Protein AF-A0A920F8X7-F1 (afdb_monomer_lite)

Foldseek 3Di:
DDDPDPDPDPPDDPVPDDPVPPDPPPPPPPPPPQDFFADDQAADDDPALCCCVDLRNQLLVCRGCVRVCLVLLHFSLLQLQALVNLVVCVVRDCSLVVSLLNNLVRVPPPDPDDSVVSSVRVVVSSVVSSVVNVVLVVVPQDACVVDPLVVSLVVLVVPDDPPCSLSNLSNNLSVNCSVVSHLLSSLVVLVVSLVPDPDPSNVVSSVSSNVRSVSDPVNVCVVVDDDDDPVRD

Sequence (233 aa):
MRVVHDSILIEKSINDLEEEDFVFEKIKDAVQEKIFVGEIDTAPKCEVADDLLKPDALTTLNRLFRKYLDKNNITAMEVIHNGKEIKRLNDADTLVPSAVGKVAKIQSENSDASSNERRDILFEFMQEITNKANQAEERGLPAIKKTSFTEAISELKKTASEGELQYLLNVIIAKELIDTRSYWGKLLQTIRWASNLDDPGVEAALDRFVADILANNSVIQDLLGDQLDLGSA

Secondary structure (DSSP, 8-state):
-------------GGG--GGG-----------PPP-PPP-S-----SSGGGGGSHHHHHHHHHHTHHHHHHHT--HHHHHT-HHHHHHHHTSTTHHHHHHHHHHHHHHTTSSS-HHHHHHHHHHHHHHHHHHHHHHHHTT---GGGS-HHHHHHHHHHHPPTTTHHHHHHHHHHHHHHT---HHHHHHHHHHHHTT---HHHHHHHHHHHHHHHT-HHHHHHHH-SPPPTT--

Radius of gyration: 23.33 Å; chains: 1; bounding box: 69×56×59 Å

Structure (mmCIF, N/CA/C/O backbone):
data_AF-A0A920F8X7-F1
#
_entry.id   AF-A0A920F8X7-F1
#
loop_
_atom_site.group_PDB
_atom_site.id
_atom_site.type_symbol
_atom_site.label_atom_id
_atom_site.label_alt_id
_atom_site.label_comp_id
_atom_site.label_asym_id
_atom_site.label_entity_id
_atom_site.label_seq_id
_atom_site.pdbx_PDB_ins_code
_atom_site.Cartn_x
_atom_site.Cartn_y
_atom_site.Cartn_z
_atom_site.occupancy
_atom_site.B_iso_or_equiv
_atom_site.auth_seq_id
_atom_site.auth_comp_id
_atom_site.auth_asym_id
_atom_site.auth_atom_id
_atom_site.pdbx_PDB_model_num
ATOM 1 N N . MET A 1 1 ? 8.043 -31.940 13.344 1.00 35.41 1 MET A N 1
ATOM 2 C CA . MET A 1 1 ? 9.159 -31.015 13.053 1.00 35.41 1 MET A CA 1
ATOM 3 C C . MET A 1 1 ? 10.452 -31.827 13.059 1.00 35.41 1 MET A C 1
ATOM 5 O O . MET A 1 1 ? 10.931 -32.186 14.125 1.00 35.41 1 MET A O 1
ATOM 9 N N . ARG A 1 2 ? 10.936 -32.259 11.887 1.00 27.44 2 ARG A N 1
ATOM 10 C CA . ARG A 1 2 ? 12.202 -33.003 11.773 1.00 27.44 2 ARG A CA 1
ATOM 11 C C . ARG A 1 2 ? 13.339 -31.986 11.775 1.00 27.44 2 ARG A C 1
ATOM 13 O O . ARG A 1 2 ? 13.582 -31.337 10.767 1.00 27.44 2 ARG A O 1
ATOM 20 N N . VAL A 1 3 ? 13.980 -31.829 12.925 1.00 31.67 3 VAL A N 1
ATOM 21 C CA . VAL A 1 3 ? 15.259 -31.133 13.038 1.00 31.67 3 VAL A CA 1
ATOM 22 C C . VAL A 1 3 ? 16.327 -32.143 12.631 1.00 31.67 3 VAL A C 1
ATOM 24 O O . VAL A 1 3 ? 16.478 -33.172 13.287 1.00 31.67 3 VAL A O 1
ATOM 27 N N . VAL A 1 4 ? 17.019 -31.900 11.520 1.00 31.12 4 VAL A N 1
ATOM 28 C CA . VAL A 1 4 ? 18.239 -32.648 11.196 1.00 31.12 4 VAL A CA 1
ATOM 29 C C . VAL A 1 4 ? 19.348 -32.014 12.027 1.00 31.12 4 VAL A C 1
ATOM 31 O O . VAL A 1 4 ? 19.858 -30.949 11.691 1.00 31.12 4 VAL A O 1
ATOM 34 N N . HIS A 1 5 ? 19.643 -32.621 13.173 1.00 33.91 5 HIS A N 1
ATOM 35 C CA . HIS A 1 5 ? 20.854 -32.335 13.928 1.00 33.91 5 HIS A CA 1
ATOM 36 C C . HIS A 1 5 ? 21.970 -33.199 13.356 1.00 33.91 5 HIS A C 1
ATOM 38 O O . HIS A 1 5 ? 21.999 -34.400 13.604 1.00 33.91 5 HIS A O 1
ATOM 44 N N . ASP A 1 6 ? 22.884 -32.585 12.610 1.00 34.94 6 ASP A N 1
ATOM 45 C CA . ASP A 1 6 ? 24.196 -33.185 12.383 1.00 34.94 6 ASP A CA 1
ATOM 46 C C . ASP A 1 6 ? 25.053 -32.882 13.615 1.00 34.94 6 ASP A C 1
ATOM 48 O O . ASP A 1 6 ? 25.764 -31.882 13.705 1.00 34.94 6 ASP A O 1
ATOM 52 N N . SER A 1 7 ? 24.890 -33.710 14.642 1.00 39.06 7 SER A N 1
ATOM 53 C CA . SER A 1 7 ? 25.743 -33.696 15.822 1.00 39.06 7 SER A CA 1
ATOM 54 C C . SER A 1 7 ? 27.004 -34.498 15.512 1.00 39.06 7 SER A C 1
ATOM 56 O O . SER A 1 7 ? 26.984 -35.727 15.579 1.00 39.06 7 SER A O 1
ATOM 58 N N . ILE A 1 8 ? 28.105 -33.817 15.188 1.00 41.97 8 ILE A N 1
ATOM 59 C CA . ILE A 1 8 ? 29.434 -34.431 15.272 1.00 41.97 8 ILE A CA 1
ATOM 60 C C . ILE A 1 8 ? 29.747 -34.548 16.766 1.00 41.97 8 ILE A C 1
ATOM 62 O O . ILE A 1 8 ? 30.072 -33.563 17.427 1.00 41.97 8 ILE A O 1
ATOM 66 N N . LEU A 1 9 ? 29.566 -35.747 17.316 1.00 38.81 9 LEU A N 1
ATOM 67 C CA . LEU A 1 9 ? 29.956 -36.069 18.684 1.00 38.81 9 LEU A CA 1
ATOM 68 C C . LEU A 1 9 ? 31.486 -36.084 18.753 1.00 38.81 9 LEU A C 1
ATOM 70 O O . LEU A 1 9 ? 32.128 -36.975 18.201 1.00 38.81 9 LEU A O 1
ATOM 74 N N . ILE A 1 10 ? 32.071 -35.092 19.422 1.00 44.66 10 ILE A N 1
ATOM 75 C CA . ILE A 1 10 ? 33.474 -35.150 19.832 1.00 44.66 10 ILE A CA 1
ATOM 76 C C . ILE A 1 10 ? 33.540 -36.105 21.028 1.00 44.66 10 ILE A C 1
ATOM 78 O O . ILE A 1 10 ? 33.047 -35.807 22.112 1.00 44.66 10 ILE A O 1
ATOM 82 N N . GLU A 1 11 ? 34.117 -37.282 20.810 1.00 46.16 11 GLU A N 1
ATOM 83 C CA . GLU A 1 11 ? 34.213 -38.385 21.773 1.00 46.16 11 GLU A CA 1
ATOM 84 C C . GLU A 1 11 ? 35.406 -38.207 22.742 1.00 46.16 11 GLU A C 1
ATOM 86 O O . GLU A 1 11 ? 36.191 -39.128 22.961 1.00 46.16 11 GLU A O 1
ATOM 91 N N . LYS A 1 12 ? 35.592 -37.007 23.312 1.00 50.16 12 LYS A N 1
ATOM 92 C CA . LYS A 1 12 ? 36.670 -36.731 24.281 1.00 50.16 12 LYS A CA 1
ATOM 93 C C . LYS A 1 12 ? 36.143 -36.156 25.594 1.00 50.16 12 LYS A C 1
ATOM 95 O O . LYS A 1 12 ? 35.233 -35.332 25.619 1.00 50.16 12 LYS A O 1
ATOM 100 N N . SER A 1 13 ? 36.744 -36.606 26.694 1.00 52.91 13 SER A N 1
ATOM 101 C CA . SER A 1 13 ? 36.515 -36.070 28.037 1.00 52.91 13 SER A CA 1
ATOM 102 C C . SER A 1 13 ? 37.055 -34.641 28.135 1.00 52.91 13 SER A C 1
ATOM 104 O O . SER A 1 13 ? 38.097 -34.337 27.564 1.00 52.91 13 SER A O 1
ATOM 106 N N . ILE A 1 14 ? 36.386 -33.773 28.903 1.00 53.53 14 ILE A N 1
ATOM 107 C CA . ILE A 1 14 ? 36.741 -32.346 29.076 1.00 53.53 14 ILE A CA 1
ATOM 108 C C . ILE A 1 14 ? 38.195 -32.154 29.555 1.00 53.53 14 ILE A C 1
ATOM 110 O O . ILE A 1 14 ? 38.797 -31.116 29.300 1.00 53.53 14 ILE A O 1
ATOM 114 N N . ASN A 1 15 ? 38.772 -33.161 30.215 1.00 54.41 15 ASN A N 1
ATOM 115 C CA . ASN A 1 15 ? 40.140 -33.114 30.732 1.00 54.41 15 ASN A CA 1
ATOM 116 C C . ASN A 1 15 ? 41.221 -33.522 29.709 1.00 54.41 15 ASN A C 1
ATOM 118 O O . ASN A 1 15 ? 42.398 -33.409 30.037 1.00 54.41 15 ASN A O 1
ATOM 122 N N . ASP A 1 16 ? 40.840 -33.970 28.506 1.00 57.44 16 ASP A N 1
ATOM 123 C CA . ASP A 1 16 ? 41.748 -34.465 27.452 1.00 57.44 16 ASP A CA 1
ATOM 124 C C . ASP A 1 16 ? 41.779 -33.549 26.206 1.00 57.44 16 ASP A C 1
ATOM 126 O O . ASP A 1 16 ? 42.104 -33.996 25.101 1.00 57.44 16 ASP A O 1
ATOM 130 N N . LEU A 1 17 ? 41.395 -32.278 26.361 1.00 54.22 17 LEU A N 1
ATOM 131 C CA . LEU A 1 17 ? 41.406 -31.278 25.289 1.00 54.22 17 LEU A CA 1
ATOM 132 C C . LEU A 1 17 ? 42.764 -30.556 25.241 1.00 54.22 17 LEU A C 1
ATOM 134 O O . LEU A 1 17 ? 43.244 -30.065 26.264 1.00 54.22 17 LEU A O 1
ATOM 138 N N . GLU A 1 18 ? 43.368 -30.468 24.055 1.00 55.62 18 GLU A N 1
ATOM 139 C CA . GLU A 1 18 ? 44.559 -29.641 23.796 1.00 55.62 18 GLU A CA 1
ATOM 140 C C . GLU A 1 18 ? 44.137 -28.263 23.243 1.00 55.62 18 GLU A C 1
ATOM 142 O O . GLU A 1 18 ? 43.010 -28.096 22.778 1.00 55.62 18 GLU A O 1
ATOM 147 N N . GLU A 1 19 ? 45.023 -27.255 23.267 1.00 49.28 19 GLU A N 1
ATOM 148 C CA . GLU A 1 19 ? 44.740 -25.885 22.774 1.00 49.28 19 GLU A CA 1
ATOM 149 C C . GLU A 1 19 ? 44.274 -25.822 21.301 1.00 49.28 19 GLU A C 1
ATOM 151 O O . GLU A 1 19 ? 43.774 -24.790 20.858 1.00 49.28 19 GLU A O 1
ATOM 156 N N . GLU A 1 20 ? 44.391 -26.907 20.535 1.00 46.31 20 GLU A N 1
ATOM 157 C CA . GLU A 1 20 ? 43.904 -26.998 19.154 1.00 46.31 20 GLU A CA 1
ATOM 158 C C . GLU A 1 20 ? 42.411 -27.383 19.036 1.00 46.31 20 GLU A C 1
ATOM 160 O O . GLU A 1 20 ? 41.846 -27.285 17.948 1.00 46.31 20 GLU A O 1
ATOM 165 N N . ASP A 1 21 ? 41.730 -27.733 20.137 1.00 45.25 21 ASP A N 1
ATOM 166 C CA . ASP A 1 21 ? 40.305 -28.121 20.150 1.00 45.25 21 ASP A CA 1
ATOM 167 C C . ASP A 1 21 ? 39.326 -26.922 20.241 1.00 45.25 21 ASP A C 1
ATOM 169 O O . ASP A 1 21 ? 38.116 -27.093 20.429 1.00 45.25 21 ASP A O 1
ATOM 173 N N . PHE A 1 22 ? 39.800 -25.681 20.067 1.00 43.47 22 PHE A N 1
ATOM 174 C CA . PHE A 1 22 ? 38.913 -24.518 19.951 1.00 43.47 22 PHE A CA 1
ATOM 175 C C . PHE A 1 22 ? 38.172 -24.531 18.608 1.00 43.47 22 PHE A C 1
ATOM 177 O O . PHE A 1 22 ? 38.628 -23.997 17.594 1.00 43.47 22 PHE A O 1
ATOM 184 N N . VAL A 1 23 ? 36.964 -25.094 18.616 1.00 46.56 23 VAL A N 1
ATOM 185 C CA . VAL A 1 23 ? 35.978 -24.906 17.551 1.00 46.56 23 VAL A CA 1
ATOM 186 C C . VAL A 1 23 ? 35.610 -23.424 17.501 1.00 46.56 23 VAL A C 1
ATOM 188 O O . VAL A 1 23 ? 34.814 -22.921 18.293 1.00 46.56 23 VAL A O 1
ATOM 191 N N . PHE A 1 24 ? 36.209 -22.709 16.550 1.00 43.50 24 PHE A N 1
ATOM 192 C CA . PHE A 1 24 ? 35.752 -21.393 16.127 1.00 43.50 24 PHE A CA 1
ATOM 193 C C . PHE A 1 24 ? 34.335 -21.531 15.567 1.00 43.50 24 PHE A C 1
ATOM 195 O O . PHE A 1 24 ? 34.136 -21.844 14.390 1.00 43.50 24 PHE A O 1
ATOM 202 N N . GLU A 1 25 ? 33.334 -21.257 16.398 1.00 44.50 25 GLU A N 1
ATOM 203 C CA . GLU A 1 25 ? 31.988 -20.967 15.928 1.00 44.50 25 GLU A CA 1
ATOM 204 C C . GLU A 1 25 ? 32.033 -19.612 15.215 1.00 44.50 25 GLU A C 1
ATOM 206 O O . GLU A 1 25 ? 31.834 -18.537 15.781 1.00 44.50 25 GLU A O 1
ATOM 211 N N . LYS A 1 26 ? 32.391 -19.659 13.930 1.00 42.88 26 LYS A N 1
ATOM 212 C CA . LYS A 1 26 ? 32.254 -18.525 13.031 1.00 42.88 26 LYS A CA 1
ATOM 213 C C . LYS A 1 26 ? 30.757 -18.303 12.871 1.00 42.88 26 LYS A C 1
ATOM 215 O O . LYS A 1 26 ? 30.128 -18.944 12.030 1.00 42.88 26 LYS A O 1
ATOM 220 N N . ILE A 1 27 ? 30.201 -17.402 13.679 1.00 49.75 27 ILE A N 1
ATOM 221 C CA . ILE A 1 27 ? 28.911 -16.771 13.415 1.00 49.75 27 ILE A CA 1
ATOM 222 C C . ILE A 1 27 ? 29.054 -16.166 12.017 1.00 49.75 27 ILE A C 1
ATOM 224 O O . ILE A 1 27 ? 29.649 -15.106 11.833 1.00 49.75 27 ILE A O 1
ATOM 228 N N . LYS A 1 28 ? 28.622 -16.901 10.987 1.00 45.72 28 LYS A N 1
ATOM 229 C CA . LYS A 1 28 ? 28.391 -16.307 9.678 1.00 45.72 28 LYS A CA 1
ATOM 230 C C . LYS A 1 28 ? 27.304 -15.284 9.937 1.00 45.72 28 LYS A C 1
ATOM 232 O O . LYS A 1 28 ? 26.195 -15.675 10.298 1.00 45.72 28 LYS A O 1
ATOM 237 N N . ASP A 1 29 ? 27.632 -14.008 9.763 1.00 46.06 29 ASP A N 1
ATOM 238 C CA . ASP A 1 29 ? 26.617 -12.977 9.607 1.00 46.06 29 ASP A CA 1
ATOM 239 C C . ASP A 1 29 ? 25.558 -13.544 8.666 1.00 46.06 29 ASP A C 1
ATOM 241 O O . ASP A 1 29 ? 25.890 -14.041 7.582 1.00 46.06 29 ASP A O 1
ATOM 245 N N . ALA A 1 30 ? 24.308 -13.586 9.130 1.00 53.25 30 ALA A N 1
ATOM 246 C CA . ALA A 1 30 ? 23.209 -14.068 8.318 1.00 53.25 30 ALA A CA 1
ATOM 247 C C . ALA A 1 30 ? 23.233 -13.248 7.027 1.00 53.25 30 ALA A C 1
ATOM 249 O O . ALA A 1 30 ? 22.953 -12.049 7.053 1.00 53.25 30 ALA A O 1
ATOM 250 N N . VAL A 1 31 ? 23.649 -13.870 5.919 1.00 56.91 31 VAL A N 1
ATOM 251 C CA . VAL A 1 31 ? 23.678 -13.210 4.616 1.00 56.91 31 VAL A CA 1
ATOM 252 C C . VAL A 1 31 ? 22.242 -12.811 4.351 1.00 56.91 31 VAL A C 1
ATOM 254 O O . VAL A 1 31 ? 21.383 -13.668 4.146 1.00 56.91 31 VAL A O 1
ATOM 257 N N . GLN A 1 32 ? 21.967 -11.515 4.462 1.00 61.62 32 GLN A N 1
ATOM 258 C CA . GLN A 1 32 ? 20.622 -11.005 4.309 1.00 61.62 32 GLN A CA 1
ATOM 259 C C . GLN A 1 32 ? 20.197 -11.328 2.877 1.00 61.62 32 GLN A C 1
ATOM 261 O O . GLN A 1 32 ? 20.801 -10.837 1.924 1.00 61.62 32 GLN A O 1
ATOM 266 N N . GLU A 1 33 ? 19.219 -12.224 2.721 1.00 74.56 33 GLU A N 1
ATOM 267 C CA . GLU A 1 33 ? 18.781 -12.646 1.396 1.00 74.56 33 GLU A CA 1
ATOM 268 C C . GLU A 1 33 ? 18.313 -11.415 0.619 1.00 74.56 33 GLU A C 1
ATOM 270 O O . GLU A 1 33 ? 17.426 -10.670 1.066 1.00 74.56 33 GLU A O 1
ATOM 275 N N . LYS A 1 34 ? 18.961 -11.178 -0.525 1.00 83.94 34 LYS A N 1
ATOM 276 C CA . LYS A 1 34 ? 18.664 -10.035 -1.376 1.00 83.94 34 LYS A CA 1
ATOM 277 C C . LYS A 1 34 ? 17.265 -10.205 -1.955 1.00 83.94 34 LYS A C 1
ATOM 279 O O . LYS A 1 34 ? 16.968 -11.196 -2.620 1.00 83.94 34 LYS A O 1
ATOM 284 N N . ILE A 1 35 ? 16.405 -9.224 -1.705 1.00 91.31 35 ILE A N 1
ATOM 285 C CA . ILE A 1 35 ? 15.034 -9.226 -2.207 1.00 91.31 35 ILE A CA 1
ATOM 286 C C . ILE A 1 35 ? 15.048 -8.667 -3.626 1.00 91.31 35 ILE A C 1
ATOM 288 O O . ILE A 1 35 ? 15.631 -7.617 -3.886 1.00 91.31 35 ILE A O 1
ATOM 292 N N . PHE A 1 36 ? 14.377 -9.364 -4.536 1.00 92.81 36 PHE A N 1
ATOM 293 C CA . PHE A 1 36 ? 14.171 -8.919 -5.908 1.00 92.81 36 PHE A CA 1
ATOM 294 C C . PHE A 1 36 ? 12.687 -8.674 -6.159 1.00 92.81 36 PHE A C 1
ATOM 296 O O . PHE A 1 36 ? 11.832 -9.338 -5.567 1.00 92.81 36 PHE A O 1
ATOM 303 N N . VAL A 1 37 ? 12.404 -7.742 -7.065 1.00 95.81 37 VAL A N 1
ATOM 304 C CA . VAL A 1 37 ? 11.053 -7.480 -7.567 1.00 95.81 37 VAL A CA 1
ATOM 305 C C . VAL A 1 37 ? 10.554 -8.687 -8.363 1.00 95.81 37 VAL A C 1
ATOM 307 O O . VAL A 1 37 ? 11.319 -9.302 -9.106 1.00 95.81 37 VAL A O 1
ATOM 310 N N . GLY A 1 38 ? 9.274 -9.014 -8.212 1.00 94.62 38 GLY A N 1
ATOM 311 C CA . GLY A 1 38 ? 8.592 -10.070 -8.953 1.00 94.62 38 GLY A CA 1
ATOM 312 C C . GLY A 1 38 ? 8.516 -9.818 -10.462 1.00 94.62 38 GLY A C 1
ATOM 313 O O . GLY A 1 38 ? 8.833 -8.737 -10.971 1.00 94.62 38 GLY A O 1
ATOM 314 N N . GLU A 1 39 ? 8.097 -10.847 -11.191 1.00 94.94 39 GLU A N 1
ATOM 315 C CA . GLU A 1 39 ? 7.786 -10.755 -12.618 1.00 94.94 39 GLU A CA 1
ATOM 316 C C . GLU A 1 39 ? 6.311 -10.405 -12.831 1.00 94.94 39 GLU A C 1
ATOM 318 O O . GLU A 1 39 ? 5.449 -10.791 -12.038 1.00 94.94 39 GLU A O 1
ATOM 323 N N . ILE A 1 40 ? 6.038 -9.657 -13.900 1.00 95.94 40 ILE A N 1
ATOM 324 C CA . ILE A 1 40 ? 4.695 -9.280 -14.344 1.00 95.94 40 ILE A CA 1
ATOM 325 C C . ILE A 1 40 ? 4.657 -9.242 -15.874 1.00 95.94 40 ILE A C 1
ATOM 327 O O . ILE A 1 40 ? 5.615 -8.793 -16.499 1.00 95.94 40 ILE A O 1
ATOM 331 N N . ASP A 1 41 ? 3.533 -9.658 -16.453 1.00 93.88 41 ASP A N 1
ATOM 332 C CA . ASP A 1 41 ? 3.312 -9.628 -17.908 1.00 93.88 41 ASP A CA 1
ATOM 333 C C . ASP A 1 41 ? 2.461 -8.427 -18.343 1.00 93.88 41 ASP A C 1
ATOM 335 O O . ASP A 1 41 ? 2.505 -7.987 -19.487 1.00 93.88 41 ASP A O 1
ATOM 339 N N . THR A 1 42 ? 1.670 -7.884 -17.417 1.00 94.44 42 THR A N 1
ATOM 340 C CA . THR A 1 42 ? 0.731 -6.789 -17.668 1.00 94.44 42 THR A CA 1
ATOM 341 C C . THR A 1 42 ? 0.767 -5.790 -16.521 1.00 94.44 42 THR A C 1
ATOM 343 O O . THR A 1 42 ? 0.898 -6.181 -15.357 1.00 94.44 42 THR A O 1
ATOM 346 N N . ALA A 1 43 ? 0.563 -4.513 -16.832 1.00 95.25 43 ALA A N 1
ATOM 347 C CA . ALA A 1 43 ? 0.383 -3.459 -15.843 1.00 95.25 43 ALA A CA 1
ATOM 348 C C . ALA A 1 43 ? -0.713 -2.484 -16.311 1.00 95.25 43 ALA A C 1
ATOM 350 O O . ALA A 1 43 ? -0.693 -2.085 -17.479 1.00 95.25 43 ALA A O 1
ATOM 351 N N . PRO A 1 44 ? -1.651 -2.077 -15.435 1.00 94.75 44 PRO A N 1
ATOM 352 C CA . PRO A 1 44 ? -2.671 -1.092 -15.785 1.00 94.75 44 PRO A CA 1
ATOM 353 C C . PRO A 1 44 ? -2.016 0.256 -16.083 1.00 94.75 44 PRO A C 1
ATOM 355 O O . PRO A 1 44 ? -1.005 0.600 -15.472 1.00 94.75 44 PRO A O 1
ATOM 358 N N . LYS A 1 45 ? -2.572 1.041 -17.008 1.00 92.62 45 LYS A N 1
ATOM 359 C CA . LYS A 1 45 ? -2.048 2.373 -17.338 1.00 92.62 45 LYS A CA 1
ATOM 360 C C . LYS A 1 45 ? -2.571 3.406 -16.335 1.00 92.62 45 LYS A C 1
ATOM 362 O O . LYS A 1 45 ? -3.696 3.864 -16.462 1.00 92.62 45 LYS A O 1
ATOM 367 N N . CYS A 1 46 ? -1.745 3.773 -15.356 1.00 94.06 46 CYS A N 1
ATOM 368 C CA . CYS A 1 46 ? -2.045 4.870 -14.427 1.00 94.06 46 CYS A CA 1
ATOM 369 C C . CYS A 1 46 ? -1.868 6.230 -15.121 1.00 94.06 46 CYS A C 1
ATOM 371 O O . CYS A 1 46 ? -0.787 6.517 -15.637 1.00 94.06 46 CYS A O 1
ATOM 373 N N . GLU A 1 47 ? -2.892 7.066 -15.155 1.00 94.81 47 GLU A N 1
ATOM 374 C CA . GLU A 1 47 ? -2.843 8.417 -15.726 1.00 94.81 47 GLU A CA 1
ATOM 375 C C . GLU A 1 47 ? -2.523 9.475 -14.671 1.00 94.81 47 GLU A C 1
ATOM 377 O O . GLU A 1 47 ? -1.916 10.490 -15.000 1.00 94.81 47 GLU A O 1
ATOM 382 N N . VAL A 1 48 ? -2.882 9.212 -13.413 1.00 97.31 48 VAL A N 1
ATOM 383 C CA . VAL A 1 48 ? -2.596 10.065 -12.251 1.00 97.31 48 VAL A CA 1
ATOM 384 C C . VAL A 1 48 ? -2.106 9.230 -11.066 1.00 97.31 48 VAL A C 1
ATOM 386 O O . VAL A 1 48 ? -2.307 8.014 -11.034 1.00 97.31 48 VAL A O 1
ATOM 389 N N . ALA A 1 49 ? -1.502 9.865 -10.058 1.00 96.88 49 ALA A N 1
ATOM 390 C CA . ALA A 1 49 ? -0.971 9.161 -8.888 1.00 96.88 49 ALA A CA 1
ATOM 391 C C . ALA A 1 49 ? -2.029 8.333 -8.143 1.00 96.88 49 ALA A C 1
ATOM 393 O O . ALA A 1 49 ? -1.770 7.189 -7.772 1.00 96.88 49 ALA A O 1
ATOM 394 N N . ASP A 1 50 ? -3.247 8.864 -8.001 1.00 95.81 50 ASP A N 1
ATOM 395 C CA . ASP A 1 50 ? -4.364 8.180 -7.338 1.00 95.81 50 ASP A CA 1
ATOM 396 C C . ASP A 1 50 ? -4.785 6.875 -8.040 1.00 95.81 50 ASP A C 1
ATOM 398 O O . ASP A 1 50 ? -5.400 6.010 -7.413 1.00 95.81 50 ASP A O 1
ATOM 402 N N . ASP A 1 51 ? -4.398 6.666 -9.303 1.00 96.94 51 ASP A N 1
ATOM 403 C CA . ASP A 1 51 ? -4.628 5.392 -9.984 1.00 96.94 51 ASP A CA 1
ATOM 404 C C . ASP A 1 51 ? -3.807 4.247 -9.383 1.00 96.94 51 ASP A C 1
ATOM 406 O O . ASP A 1 51 ? -4.219 3.093 -9.490 1.00 96.94 51 ASP A O 1
ATOM 410 N N . LEU A 1 52 ? -2.696 4.536 -8.691 1.00 95.06 52 LEU A N 1
ATOM 411 C CA . LEU A 1 52 ? -1.937 3.531 -7.934 1.00 95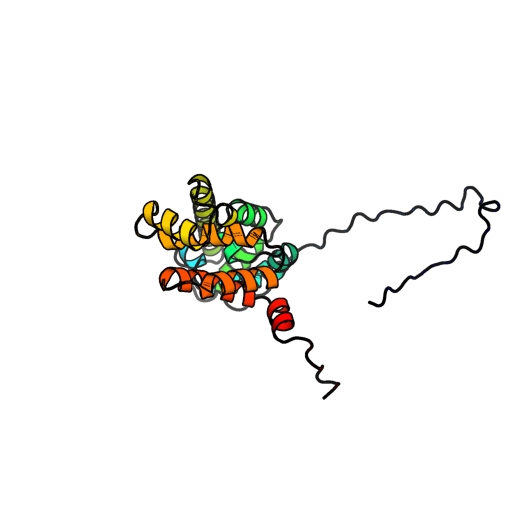.06 52 LEU A CA 1
ATOM 412 C C . LEU A 1 52 ? -2.750 2.923 -6.781 1.00 95.06 52 LEU A C 1
ATOM 414 O O . LEU A 1 52 ? -2.436 1.828 -6.320 1.00 95.06 52 LEU A O 1
ATOM 418 N N . LEU A 1 53 ? -3.805 3.611 -6.334 1.00 94.00 53 LEU A N 1
ATOM 419 C CA . LEU A 1 53 ? -4.703 3.163 -5.268 1.00 94.00 53 LEU A CA 1
ATOM 420 C C . LEU A 1 53 ? -5.878 2.319 -5.800 1.00 94.00 53 LEU A C 1
ATOM 422 O O . LEU A 1 53 ? -6.723 1.876 -5.017 1.00 94.00 53 LEU A O 1
ATOM 426 N N . LYS A 1 54 ? -5.980 2.124 -7.124 1.00 93.81 54 LYS A N 1
ATOM 427 C CA . LYS A 1 54 ? -7.050 1.336 -7.754 1.00 93.81 54 LYS A CA 1
ATOM 428 C C . LYS A 1 54 ? -6.752 -0.172 -7.687 1.00 93.81 54 LYS A C 1
ATOM 430 O O . LYS A 1 54 ? -5.583 -0.558 -7.710 1.00 93.81 54 LYS A O 1
ATOM 435 N N . PRO A 1 55 ? -7.785 -1.040 -7.674 1.00 91.88 55 PRO A N 1
ATOM 436 C CA . PRO A 1 55 ? -7.618 -2.489 -7.494 1.00 91.88 55 PRO A CA 1
ATOM 437 C C . PRO A 1 55 ? -6.615 -3.159 -8.446 1.00 91.88 55 PRO A C 1
ATOM 439 O O . PRO A 1 55 ? -5.789 -3.963 -8.009 1.00 91.88 55 PRO A O 1
ATOM 442 N N . ASP A 1 56 ? -6.627 -2.798 -9.730 1.00 93.88 56 ASP A N 1
ATOM 443 C CA . ASP A 1 56 ? -5.707 -3.385 -10.713 1.00 93.88 56 ASP A CA 1
ATOM 444 C C . ASP A 1 56 ? -4.250 -3.007 -10.421 1.00 93.88 56 ASP A C 1
ATOM 446 O O . ASP A 1 56 ? -3.353 -3.848 -10.502 1.00 93.88 56 ASP A O 1
ATOM 450 N N . ALA A 1 57 ? -4.007 -1.752 -10.029 1.00 95.44 57 ALA A N 1
ATOM 451 C CA . ALA A 1 57 ? -2.671 -1.283 -9.683 1.00 95.44 57 ALA A CA 1
ATOM 452 C C . ALA A 1 57 ? -2.176 -1.950 -8.396 1.00 95.44 57 ALA A C 1
ATOM 454 O O . ALA A 1 57 ? -1.039 -2.417 -8.352 1.00 95.44 57 ALA A O 1
ATOM 455 N N . LEU A 1 58 ? -3.043 -2.096 -7.390 1.00 94.06 58 LEU A N 1
ATOM 456 C CA . LEU A 1 58 ? -2.739 -2.832 -6.160 1.00 94.06 58 LEU A CA 1
ATOM 457 C C . LEU A 1 58 ? -2.402 -4.295 -6.443 1.00 94.06 58 LEU A C 1
ATOM 459 O O . LEU A 1 58 ? -1.431 -4.823 -5.906 1.00 94.06 58 LEU A O 1
ATOM 463 N N . THR A 1 59 ? -3.133 -4.945 -7.349 1.00 93.62 59 THR A N 1
ATOM 464 C CA . THR A 1 59 ? -2.823 -6.313 -7.787 1.00 93.62 59 THR A CA 1
ATOM 465 C C . THR A 1 59 ? -1.420 -6.392 -8.395 1.00 93.62 59 THR A C 1
ATOM 467 O O . THR A 1 59 ? -0.642 -7.292 -8.065 1.00 93.62 59 THR A O 1
ATOM 470 N N . THR A 1 60 ? -1.051 -5.430 -9.246 1.00 95.94 60 THR A N 1
ATOM 471 C CA . THR A 1 60 ? 0.305 -5.333 -9.804 1.00 95.94 60 THR A CA 1
ATOM 472 C C . THR A 1 60 ? 1.357 -5.078 -8.718 1.00 95.94 60 THR A C 1
ATOM 474 O O . THR A 1 60 ? 2.395 -5.743 -8.721 1.00 95.94 60 THR A O 1
ATOM 477 N N . LEU A 1 61 ? 1.094 -4.185 -7.757 1.00 95.88 61 LEU A N 1
ATOM 478 C CA . LEU A 1 61 ? 1.995 -3.897 -6.635 1.00 95.88 61 LEU A CA 1
ATOM 479 C C . LEU A 1 61 ? 2.228 -5.134 -5.757 1.00 95.88 61 LEU A C 1
ATOM 481 O O . LEU A 1 61 ? 3.377 -5.439 -5.439 1.00 95.88 61 LEU A O 1
ATOM 485 N N . ASN A 1 62 ? 1.179 -5.897 -5.434 1.00 94.56 62 ASN A N 1
ATOM 486 C CA . ASN A 1 62 ? 1.308 -7.144 -4.675 1.00 94.56 62 ASN A CA 1
ATOM 487 C C . ASN A 1 62 ? 2.198 -8.164 -5.380 1.00 94.56 62 ASN A C 1
ATOM 489 O O . ASN A 1 62 ? 3.018 -8.814 -4.734 1.00 94.56 62 ASN A O 1
ATOM 493 N N . ARG A 1 63 ? 2.071 -8.297 -6.706 1.00 94.88 63 ARG A N 1
ATOM 494 C CA . ARG A 1 63 ? 2.912 -9.206 -7.501 1.00 94.88 63 ARG A CA 1
ATOM 495 C C . ARG A 1 63 ? 4.367 -8.743 -7.540 1.00 94.88 63 ARG A C 1
ATOM 497 O O . ARG A 1 63 ? 5.271 -9.535 -7.282 1.00 94.88 63 ARG A O 1
ATOM 504 N N . LEU A 1 64 ? 4.597 -7.460 -7.819 1.00 96.62 64 LEU A N 1
ATOM 505 C CA . LEU A 1 64 ? 5.938 -6.874 -7.903 1.00 96.62 64 LEU A CA 1
ATOM 506 C C . LEU A 1 64 ? 6.677 -6.934 -6.564 1.00 96.62 64 LEU A C 1
ATOM 508 O O . LEU A 1 64 ? 7.842 -7.322 -6.518 1.00 96.62 64 LEU A O 1
ATOM 512 N N . PHE A 1 65 ? 6.014 -6.583 -5.467 1.00 96.44 65 PHE A N 1
ATOM 513 C CA . PHE A 1 65 ? 6.651 -6.479 -4.156 1.00 96.44 65 PHE A CA 1
ATOM 514 C C . PHE A 1 65 ? 6.442 -7.708 -3.276 1.00 96.44 65 PHE A C 1
ATOM 516 O O . PHE A 1 65 ? 6.815 -7.686 -2.107 1.00 96.44 65 PHE A O 1
ATOM 523 N N . ARG A 1 66 ? 5.929 -8.808 -3.834 1.00 93.75 66 ARG A N 1
ATOM 524 C CA . ARG A 1 66 ? 5.536 -10.018 -3.108 1.00 93.75 66 ARG A CA 1
ATOM 525 C C . ARG A 1 66 ? 6.532 -10.467 -2.039 1.00 93.75 66 ARG A C 1
ATOM 527 O O . ARG A 1 66 ? 6.181 -10.594 -0.873 1.00 93.75 66 ARG A O 1
ATOM 534 N N . LYS A 1 67 ? 7.796 -10.649 -2.430 1.00 93.31 67 LYS A N 1
ATOM 535 C CA . LYS A 1 67 ? 8.866 -11.094 -1.523 1.00 93.31 67 LYS A CA 1
ATOM 536 C C . LYS A 1 67 ? 9.138 -10.096 -0.393 1.00 93.31 67 LYS A C 1
ATOM 538 O O . LYS A 1 67 ? 9.437 -10.502 0.724 1.00 93.31 67 LYS A O 1
ATOM 543 N N . TYR A 1 68 ? 9.057 -8.797 -0.684 1.00 95.19 68 TYR A N 1
ATOM 544 C CA . TYR A 1 68 ? 9.229 -7.744 0.315 1.00 95.19 68 TYR A CA 1
ATOM 545 C C . TYR A 1 68 ? 8.052 -7.714 1.292 1.00 95.19 68 TYR A C 1
ATOM 547 O O . TYR A 1 68 ? 8.264 -7.674 2.502 1.00 95.19 68 TYR A O 1
ATOM 555 N N . LEU A 1 69 ? 6.830 -7.762 0.763 1.00 94.75 69 LEU A N 1
ATOM 556 C CA . LEU A 1 69 ? 5.594 -7.772 1.537 1.00 94.75 69 LEU A CA 1
ATOM 557 C C . LEU A 1 69 ? 5.575 -8.961 2.507 1.00 94.75 69 LEU A C 1
ATOM 559 O O . LEU A 1 69 ? 5.439 -8.750 3.712 1.00 94.75 69 LEU A O 1
ATOM 563 N N . ASP A 1 70 ? 5.851 -10.171 2.005 1.00 92.38 70 ASP A N 1
ATOM 564 C CA . ASP A 1 70 ? 5.898 -11.403 2.803 1.00 92.38 70 ASP A CA 1
ATOM 565 C C . ASP A 1 70 ? 6.957 -11.337 3.907 1.00 92.38 70 ASP A C 1
ATOM 567 O O . ASP A 1 70 ? 6.669 -11.624 5.068 1.00 92.38 70 ASP A O 1
ATOM 571 N N . LYS A 1 71 ? 8.178 -10.893 3.577 1.00 91.81 71 LYS A N 1
ATOM 572 C CA . LYS A 1 71 ? 9.269 -10.767 4.558 1.00 91.81 71 LYS A CA 1
ATOM 573 C C . LYS A 1 71 ? 8.900 -9.843 5.720 1.00 91.81 71 LYS A C 1
ATOM 575 O O . LYS A 1 71 ? 9.339 -10.070 6.846 1.00 91.81 71 LYS A O 1
ATOM 580 N N . ASN A 1 72 ? 8.120 -8.800 5.449 1.00 92.88 72 ASN A N 1
ATOM 581 C CA . ASN A 1 72 ? 7.722 -7.809 6.443 1.00 92.88 72 ASN A CA 1
ATOM 582 C C . ASN A 1 72 ? 6.331 -8.079 7.047 1.00 92.88 72 ASN A C 1
ATOM 584 O O . ASN A 1 72 ? 5.933 -7.364 7.963 1.00 92.88 72 ASN A O 1
ATOM 588 N N . ASN A 1 73 ? 5.612 -9.115 6.594 1.00 93.56 73 ASN A N 1
ATOM 589 C CA . ASN A 1 73 ? 4.219 -9.400 6.955 1.00 93.56 73 ASN A CA 1
ATOM 590 C C . ASN A 1 73 ? 3.299 -8.181 6.788 1.00 93.56 73 ASN A C 1
ATOM 592 O O . ASN A 1 73 ? 2.511 -7.867 7.680 1.00 93.56 73 ASN A O 1
ATOM 596 N N . ILE A 1 74 ? 3.407 -7.481 5.658 1.00 95.56 74 ILE A N 1
ATOM 597 C CA . ILE A 1 74 ? 2.582 -6.313 5.304 1.00 95.56 74 ILE A CA 1
ATOM 598 C C . ILE A 1 74 ? 1.965 -6.484 3.916 1.00 95.56 74 ILE A C 1
ATOM 600 O O . ILE A 1 74 ? 2.399 -7.322 3.130 1.00 95.56 74 ILE A O 1
ATOM 604 N N . THR A 1 75 ? 0.927 -5.716 3.627 1.00 95.69 75 THR A N 1
ATOM 605 C CA . THR A 1 75 ? 0.189 -5.7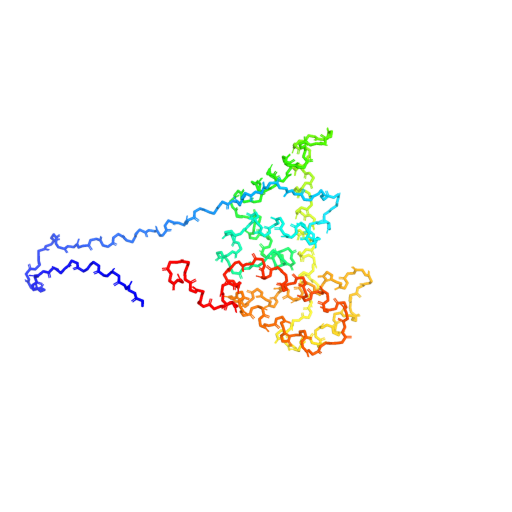20 2.357 1.00 95.69 75 THR A CA 1
ATOM 606 C C . THR A 1 75 ? 0.467 -4.434 1.567 1.00 95.69 75 THR A C 1
ATOM 608 O O . THR A 1 75 ? 1.014 -3.471 2.114 1.00 95.69 75 THR A O 1
ATOM 611 N N . ALA A 1 76 ? 0.133 -4.392 0.275 1.00 96.19 76 ALA A N 1
ATOM 612 C CA . ALA A 1 76 ? 0.346 -3.195 -0.543 1.00 96.19 76 ALA A CA 1
ATOM 613 C C . ALA A 1 76 ? -0.509 -2.016 -0.047 1.00 96.19 76 ALA A C 1
ATOM 615 O O . ALA A 1 76 ? -0.019 -0.890 0.043 1.00 96.19 76 ALA A O 1
ATOM 616 N N . MET A 1 77 ? -1.754 -2.290 0.352 1.00 96.19 77 MET A N 1
ATOM 617 C CA . MET A 1 77 ? -2.671 -1.337 0.975 1.00 96.19 77 MET A CA 1
ATOM 618 C C . MET A 1 77 ? -2.088 -0.734 2.250 1.00 96.19 77 MET A C 1
ATOM 620 O O . MET A 1 77 ? -2.212 0.471 2.463 1.00 96.19 77 MET A O 1
ATOM 624 N N . GLU A 1 78 ? -1.433 -1.544 3.081 1.00 97.06 78 GLU A N 1
ATOM 625 C CA . GLU A 1 78 ? -0.765 -1.054 4.286 1.00 97.06 78 GLU A CA 1
ATOM 626 C C . GLU A 1 78 ? 0.430 -0.162 3.963 1.00 97.06 78 GLU A C 1
ATOM 628 O O . GLU A 1 78 ? 0.589 0.881 4.591 1.00 97.06 78 GLU A O 1
ATOM 633 N N . VAL A 1 79 ? 1.240 -0.540 2.970 1.00 97.12 79 VAL A N 1
ATOM 634 C CA . VAL A 1 79 ? 2.410 0.244 2.562 1.00 97.12 79 VAL A CA 1
ATOM 635 C C . VAL A 1 79 ? 1.988 1.620 2.057 1.00 97.12 79 VAL A C 1
ATOM 637 O O . VAL A 1 79 ? 2.448 2.627 2.582 1.00 97.12 79 VAL A O 1
ATOM 640 N N . ILE A 1 80 ? 1.092 1.691 1.071 1.00 96.44 80 ILE A N 1
ATOM 641 C CA . ILE A 1 80 ? 0.750 2.962 0.408 1.00 96.44 80 ILE A CA 1
ATOM 642 C C . ILE A 1 80 ? -0.054 3.928 1.291 1.00 96.44 80 ILE A C 1
ATOM 644 O O . ILE A 1 80 ? -0.085 5.121 1.005 1.00 96.44 80 ILE A O 1
ATOM 648 N N . HIS A 1 81 ? -0.690 3.434 2.358 1.00 97.00 81 HIS A N 1
ATOM 649 C CA . HIS A 1 81 ? -1.437 4.252 3.320 1.00 97.00 81 HIS A CA 1
ATOM 650 C C . HIS A 1 81 ? -0.679 4.462 4.644 1.00 97.00 81 HIS A C 1
ATOM 652 O O . HIS A 1 81 ? -1.263 4.947 5.614 1.00 97.00 81 HIS A O 1
ATOM 658 N N . ASN A 1 82 ? 0.614 4.122 4.708 1.00 96.62 82 ASN A N 1
ATOM 659 C CA . ASN A 1 82 ? 1.462 4.356 5.873 1.00 96.62 82 ASN A CA 1
ATOM 660 C C . ASN A 1 82 ? 2.784 5.016 5.461 1.00 96.62 82 ASN A C 1
ATOM 662 O O . ASN A 1 82 ? 3.593 4.426 4.747 1.00 96.62 82 ASN A O 1
ATOM 666 N N . GLY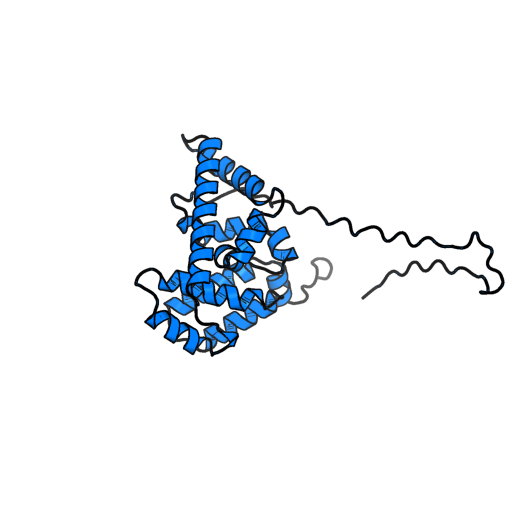 A 1 83 ? 3.027 6.234 5.946 1.00 95.81 83 GLY A N 1
ATOM 667 C CA . GLY A 1 83 ? 4.190 7.044 5.583 1.00 95.81 83 GLY A CA 1
ATOM 668 C C . GLY A 1 83 ? 5.517 6.377 5.946 1.00 95.81 83 GLY A C 1
ATOM 669 O O . GLY A 1 83 ? 6.483 6.424 5.181 1.00 95.81 83 GLY A O 1
ATOM 670 N N . LYS A 1 84 ? 5.567 5.674 7.084 1.00 95.50 84 LYS A N 1
ATOM 671 C CA . LYS A 1 84 ? 6.771 4.936 7.498 1.00 95.50 84 LYS A CA 1
ATOM 672 C C . LYS A 1 84 ? 7.037 3.721 6.617 1.00 95.50 84 LYS A C 1
ATOM 674 O O . LYS A 1 84 ? 8.189 3.504 6.244 1.00 95.50 84 LYS A O 1
ATOM 679 N N . GLU A 1 85 ? 6.014 2.936 6.289 1.00 96.56 85 GLU A N 1
ATOM 680 C CA . GLU A 1 85 ? 6.194 1.728 5.477 1.00 96.56 85 GLU A CA 1
ATOM 681 C C . GLU A 1 85 ? 6.477 2.054 4.005 1.00 96.56 85 GLU A C 1
ATOM 683 O O . GLU A 1 85 ? 7.388 1.458 3.431 1.00 96.56 85 GLU A O 1
ATOM 688 N N . ILE A 1 86 ? 5.805 3.045 3.398 1.00 97.00 86 ILE A N 1
ATOM 689 C CA . ILE A 1 86 ? 6.148 3.466 2.028 1.00 97.00 86 ILE A CA 1
ATOM 690 C C . ILE A 1 86 ? 7.567 4.028 1.952 1.00 97.00 86 ILE A C 1
ATOM 692 O O . ILE A 1 86 ? 8.300 3.727 1.011 1.00 97.00 86 ILE A O 1
ATOM 696 N N . LYS A 1 87 ? 8.008 4.764 2.980 1.00 96.12 87 LYS A N 1
ATOM 697 C CA . LYS A 1 87 ? 9.394 5.224 3.068 1.00 96.12 87 LYS A CA 1
ATOM 698 C C . LYS A 1 87 ? 10.372 4.051 3.142 1.00 96.12 87 LYS A C 1
ATOM 700 O O . LYS A 1 87 ? 11.342 4.031 2.395 1.00 96.12 87 LYS A O 1
ATOM 705 N N . ARG A 1 88 ? 10.103 3.044 3.979 1.00 96.19 88 ARG A N 1
ATOM 706 C CA . ARG A 1 88 ? 10.938 1.831 4.047 1.00 96.19 88 ARG A CA 1
ATOM 707 C C . ARG A 1 88 ? 10.992 1.073 2.726 1.00 96.19 88 ARG A C 1
ATOM 709 O O . ARG A 1 88 ? 12.026 0.481 2.437 1.00 96.19 88 ARG A O 1
ATOM 716 N N . LEU A 1 89 ? 9.905 1.050 1.956 1.00 96.50 89 LEU A N 1
ATOM 717 C CA . LEU A 1 89 ? 9.902 0.441 0.627 1.00 96.50 89 LEU A CA 1
ATOM 718 C C . LEU A 1 89 ? 10.755 1.255 -0.357 1.00 96.50 89 LEU A C 1
ATOM 720 O O . LEU A 1 89 ? 11.545 0.672 -1.096 1.00 96.50 89 LEU A O 1
ATOM 724 N N . ASN A 1 90 ? 10.626 2.584 -0.347 1.00 95.12 90 ASN A N 1
ATOM 725 C CA . ASN A 1 90 ? 11.430 3.477 -1.186 1.00 95.12 90 ASN A CA 1
ATOM 726 C C . ASN A 1 90 ? 12.930 3.363 -0.875 1.00 95.12 90 ASN A C 1
ATOM 728 O O . ASN A 1 90 ? 13.743 3.345 -1.795 1.00 95.12 90 ASN A O 1
ATOM 732 N N . ASP A 1 91 ? 13.279 3.217 0.404 1.00 94.56 91 ASP A N 1
ATOM 733 C CA . ASP A 1 91 ? 14.661 3.075 0.875 1.00 94.56 91 ASP A CA 1
ATOM 734 C C . ASP A 1 91 ? 15.216 1.641 0.685 1.00 94.56 91 ASP A C 1
ATOM 736 O O . ASP A 1 91 ? 16.391 1.383 0.959 1.00 94.56 91 ASP A O 1
ATOM 740 N N . ALA A 1 92 ? 14.400 0.683 0.224 1.00 92.19 92 ALA A N 1
ATOM 741 C CA . ALA A 1 92 ? 14.795 -0.717 0.070 1.00 92.19 92 ALA A CA 1
ATOM 742 C C . ALA A 1 92 ? 15.563 -0.972 -1.242 1.00 92.19 92 ALA A C 1
ATOM 744 O O . ALA A 1 92 ? 15.008 -1.434 -2.248 1.00 92.19 92 ALA A O 1
ATOM 745 N N . ASP A 1 93 ? 16.876 -0.732 -1.191 1.00 86.88 93 ASP A N 1
ATOM 746 C CA . ASP A 1 93 ? 17.849 -0.998 -2.256 1.00 86.88 93 ASP A CA 1
ATOM 747 C C . ASP A 1 93 ? 17.392 -0.480 -3.634 1.00 86.88 93 ASP A C 1
ATOM 749 O O . ASP A 1 93 ? 17.397 0.711 -3.924 1.00 86.88 93 ASP A O 1
ATOM 753 N N . THR A 1 94 ? 17.027 -1.406 -4.523 1.00 93.62 94 THR A N 1
ATOM 754 C CA . THR A 1 94 ? 16.682 -1.160 -5.927 1.00 93.62 94 THR A CA 1
ATOM 755 C C . THR A 1 94 ? 15.263 -1.620 -6.240 1.00 93.62 94 THR A C 1
ATOM 757 O O . THR A 1 94 ? 14.901 -1.710 -7.415 1.00 93.62 94 THR A O 1
ATOM 760 N N . LEU A 1 95 ? 14.448 -1.917 -5.218 1.00 95.94 95 LEU A N 1
ATOM 761 C CA . LEU A 1 95 ? 13.111 -2.478 -5.403 1.00 95.94 95 LEU A CA 1
ATOM 762 C C . LEU A 1 95 ? 12.201 -1.519 -6.171 1.00 95.94 95 LEU A C 1
ATOM 764 O O . LEU A 1 95 ? 11.700 -1.879 -7.234 1.00 95.94 95 LEU A O 1
ATOM 768 N N . VAL A 1 96 ? 12.027 -0.288 -5.685 1.00 97.06 96 VAL A N 1
ATOM 769 C CA . VAL A 1 96 ? 11.163 0.695 -6.356 1.00 97.06 96 VAL A CA 1
ATOM 770 C C . VAL A 1 96 ? 11.681 1.043 -7.758 1.00 97.06 96 VAL A C 1
ATOM 772 O O . VAL A 1 96 ? 10.902 0.906 -8.704 1.00 97.06 96 VAL A O 1
ATOM 775 N N . PRO A 1 97 ? 12.977 1.363 -7.968 1.00 96.75 97 PRO A N 1
ATOM 776 C CA . PRO A 1 97 ? 13.489 1.611 -9.315 1.00 96.75 97 PRO A CA 1
ATOM 777 C C . PRO A 1 97 ? 13.307 0.438 -10.284 1.00 96.75 97 PRO A C 1
ATOM 779 O O . PRO A 1 97 ? 12.963 0.644 -11.449 1.00 96.75 97 PRO A O 1
ATOM 782 N N . SER A 1 98 ? 13.489 -0.800 -9.817 1.00 97.31 98 SER A N 1
ATOM 783 C CA . SER A 1 98 ? 13.301 -1.993 -10.652 1.00 97.31 98 SER A CA 1
ATOM 784 C C . SER A 1 98 ? 11.829 -2.210 -11.007 1.00 97.31 98 SER A C 1
ATOM 786 O O . SER A 1 98 ? 11.516 -2.524 -12.154 1.00 97.31 98 SER A O 1
ATOM 788 N N . ALA A 1 99 ? 10.918 -2.011 -10.051 1.00 97.75 99 ALA A N 1
ATOM 789 C CA . ALA A 1 99 ? 9.478 -2.115 -10.269 1.00 97.75 99 ALA A CA 1
ATOM 790 C C . ALA A 1 99 ? 8.979 -1.057 -11.264 1.00 97.75 99 ALA A C 1
ATOM 792 O O . ALA A 1 99 ? 8.334 -1.405 -12.254 1.00 97.75 99 ALA A O 1
ATOM 793 N N . VAL A 1 100 ? 9.357 0.210 -11.062 1.00 97.69 100 VAL A N 1
ATOM 794 C CA . VAL A 1 100 ? 9.057 1.315 -11.986 1.00 97.69 100 VAL A CA 1
ATOM 795 C C . VAL A 1 100 ? 9.616 1.019 -13.377 1.00 97.69 100 VAL A C 1
ATOM 797 O O . VAL A 1 100 ? 8.913 1.162 -14.376 1.00 97.69 100 VAL A O 1
ATOM 800 N N . GLY A 1 101 ? 10.854 0.522 -13.454 1.00 96.88 101 GLY A N 1
ATOM 801 C CA . GLY A 1 101 ? 11.495 0.162 -14.713 1.00 96.88 101 GLY A CA 1
ATOM 802 C C . GLY A 1 101 ? 10.741 -0.903 -15.512 1.00 96.88 101 GLY A C 1
ATOM 803 O O . GLY A 1 101 ? 10.651 -0.776 -16.737 1.00 96.88 101 GLY A O 1
ATOM 804 N N . LYS A 1 102 ? 10.187 -1.916 -14.830 1.00 97.44 102 LYS A N 1
ATOM 805 C CA . LYS A 1 102 ? 9.363 -2.978 -15.433 1.00 97.44 102 LYS A CA 1
ATOM 806 C C . LYS A 1 102 ? 8.002 -2.460 -15.892 1.00 97.44 102 LYS A C 1
ATOM 808 O O . LYS A 1 102 ? 7.632 -2.674 -17.043 1.00 97.44 102 LYS A O 1
ATOM 813 N N . VAL A 1 103 ? 7.286 -1.747 -15.023 1.00 97.25 103 VAL A N 1
ATOM 814 C CA . VAL A 1 103 ? 5.953 -1.204 -15.333 1.00 97.25 103 VAL A CA 1
ATOM 815 C C . VAL A 1 103 ? 6.019 -0.220 -16.500 1.00 97.25 103 VAL A C 1
ATOM 817 O O . VAL A 1 103 ? 5.210 -0.307 -17.420 1.00 97.25 103 VAL A O 1
ATOM 820 N N . ALA A 1 104 ? 7.017 0.666 -16.515 1.00 97.00 104 ALA A N 1
ATOM 821 C CA . ALA A 1 104 ? 7.197 1.624 -17.597 1.00 97.00 104 ALA A CA 1
ATOM 822 C C . ALA A 1 104 ? 7.480 0.953 -18.944 1.00 97.00 104 ALA A C 1
ATOM 824 O O . ALA A 1 104 ? 6.963 1.398 -19.968 1.00 97.00 104 ALA A O 1
ATOM 825 N N . LYS A 1 105 ? 8.271 -0.129 -18.951 1.00 96.12 105 LYS A N 1
ATOM 826 C CA . LYS A 1 105 ? 8.515 -0.912 -20.165 1.00 96.12 105 LYS A CA 1
ATOM 827 C C . LYS A 1 105 ? 7.193 -1.465 -20.706 1.00 96.12 105 LYS A C 1
ATOM 829 O O . LYS A 1 105 ? 6.842 -1.160 -21.835 1.00 96.12 105 LYS A O 1
ATOM 834 N N . ILE A 1 106 ? 6.419 -2.163 -19.874 1.00 96.00 106 ILE A N 1
ATOM 835 C CA . ILE A 1 106 ? 5.125 -2.749 -20.272 1.00 96.00 106 ILE A CA 1
ATOM 836 C C . ILE A 1 106 ? 4.153 -1.676 -20.782 1.00 96.00 106 ILE A C 1
ATOM 838 O O . ILE A 1 106 ? 3.518 -1.837 -21.819 1.00 96.00 106 ILE A O 1
ATOM 842 N N .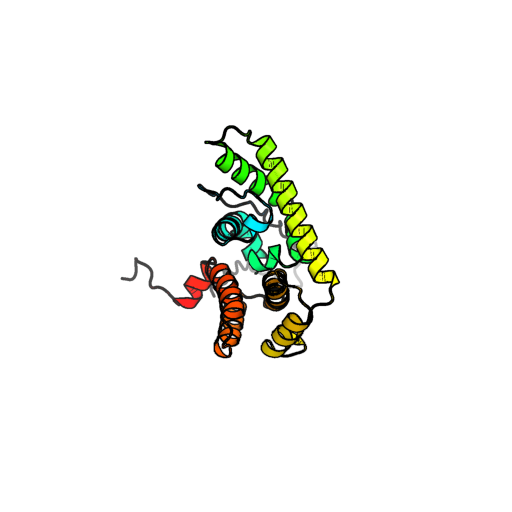 GLN A 1 107 ? 4.056 -0.542 -20.087 1.00 94.31 107 GLN A N 1
ATOM 843 C CA . GLN A 1 107 ? 3.143 0.539 -20.469 1.00 94.31 107 GLN A CA 1
ATOM 844 C C . GLN A 1 107 ? 3.580 1.300 -21.734 1.00 94.31 107 GLN A C 1
ATOM 846 O O . GLN A 1 107 ? 2.754 1.999 -22.322 1.00 94.31 107 GLN A O 1
ATOM 851 N N . SER A 1 108 ? 4.847 1.182 -22.151 1.00 93.88 108 SER A N 1
ATOM 852 C CA . SER A 1 108 ? 5.380 1.829 -23.361 1.00 93.88 108 SER A CA 1
ATOM 853 C C . SER A 1 108 ? 5.415 0.918 -24.591 1.00 93.88 108 SER A C 1
ATOM 855 O O . SER A 1 108 ? 5.535 1.427 -25.698 1.00 93.88 108 SER A O 1
ATOM 857 N N . GLU A 1 109 ? 5.231 -0.400 -24.445 1.00 88.94 109 GLU A N 1
ATOM 858 C CA . GLU A 1 109 ? 5.296 -1.364 -25.561 1.00 88.94 109 GLU A CA 1
ATOM 859 C C . GLU A 1 109 ? 4.288 -1.087 -26.693 1.00 88.94 109 GLU A C 1
ATOM 861 O O . GLU A 1 109 ? 4.539 -1.469 -27.832 1.00 88.94 109 GLU A O 1
ATOM 866 N N . ASN A 1 110 ? 3.185 -0.385 -26.407 1.00 78.69 110 ASN A N 1
ATOM 867 C CA . ASN A 1 110 ? 2.154 -0.017 -27.387 1.00 78.69 110 ASN A CA 1
ATOM 868 C C . ASN A 1 110 ? 1.756 1.471 -27.306 1.00 78.69 110 ASN A C 1
ATOM 870 O O . ASN A 1 110 ? 0.615 1.830 -27.595 1.00 78.69 110 ASN A O 1
ATOM 874 N N . SER A 1 111 ? 2.660 2.333 -26.837 1.00 80.75 111 SER A N 1
ATOM 875 C CA . SER A 1 111 ? 2.411 3.763 -26.628 1.00 80.75 111 SER A CA 1
ATOM 876 C C . SER A 1 111 ? 3.436 4.602 -27.387 1.00 80.75 111 SER A C 1
ATOM 878 O O . SER A 1 111 ? 4.587 4.202 -27.514 1.00 80.75 111 SER A O 1
ATOM 880 N N . ASP A 1 112 ? 3.032 5.793 -27.831 1.00 77.88 112 ASP A N 1
ATOM 881 C CA . ASP A 1 112 ? 3.934 6.750 -28.488 1.00 77.88 112 ASP A CA 1
ATOM 882 C C . ASP A 1 112 ? 4.969 7.354 -27.517 1.00 77.88 112 ASP A C 1
ATOM 884 O O . ASP A 1 112 ? 6.023 7.825 -27.939 1.00 77.88 112 ASP A O 1
ATOM 888 N N . ALA A 1 113 ? 4.681 7.339 -26.210 1.00 81.50 113 ALA A N 1
ATOM 889 C CA . ALA A 1 113 ? 5.598 7.802 -25.167 1.00 81.50 113 ALA A CA 1
ATOM 890 C C . ALA A 1 113 ? 6.731 6.799 -24.894 1.00 81.50 113 ALA A C 1
ATOM 892 O O . ALA A 1 113 ? 6.507 5.586 -24.829 1.00 81.50 113 ALA A O 1
ATOM 893 N N . SER A 1 114 ? 7.940 7.308 -24.649 1.00 91.56 114 SER A N 1
ATOM 894 C CA . SER A 1 114 ? 9.109 6.474 -24.377 1.00 91.56 114 SER A CA 1
ATOM 895 C C . SER A 1 114 ? 9.052 5.815 -22.994 1.00 91.56 114 SER A C 1
ATOM 897 O O . SER A 1 114 ? 8.489 6.344 -22.031 1.00 91.56 114 SER A O 1
ATOM 899 N N . SER A 1 115 ? 9.729 4.668 -22.852 1.00 93.50 115 SER A N 1
ATOM 900 C CA . SER A 1 115 ? 9.873 4.007 -21.548 1.00 93.50 115 SER A CA 1
ATOM 901 C C . SER A 1 115 ? 10.552 4.896 -20.500 1.00 93.50 115 SER A C 1
ATOM 903 O O . SER A 1 115 ? 10.336 4.653 -19.317 1.00 93.50 115 SER A O 1
ATOM 905 N N . ASN A 1 116 ? 11.386 5.867 -20.886 1.00 94.88 116 ASN A N 1
ATOM 906 C CA . ASN A 1 116 ? 12.073 6.742 -19.931 1.00 94.88 116 ASN A CA 1
ATOM 907 C C . ASN A 1 116 ? 11.134 7.824 -19.398 1.00 94.88 116 ASN A C 1
ATOM 909 O O . ASN A 1 116 ? 10.977 7.916 -18.187 1.00 94.88 116 ASN A O 1
ATOM 913 N N . GLU A 1 117 ? 10.418 8.531 -20.278 1.00 95.19 117 GLU A N 1
ATOM 914 C CA . GLU A 1 117 ? 9.393 9.506 -19.864 1.00 95.19 117 GLU A CA 1
ATOM 915 C C . GLU A 1 117 ? 8.357 8.849 -18.950 1.00 95.19 117 GLU A C 1
ATOM 917 O O . GLU A 1 117 ? 7.931 9.413 -17.944 1.00 95.19 117 GLU A O 1
ATOM 922 N N . ARG A 1 118 ? 7.987 7.599 -19.256 1.00 95.69 118 ARG A N 1
ATOM 923 C CA . ARG A 1 118 ? 7.042 6.870 -18.421 1.00 95.69 118 ARG A CA 1
ATOM 924 C C . ARG A 1 118 ? 7.601 6.496 -17.046 1.00 95.69 118 ARG A C 1
ATOM 926 O O . ARG A 1 118 ? 6.832 6.456 -16.090 1.00 95.69 118 ARG A O 1
ATOM 933 N N . ARG A 1 119 ? 8.906 6.225 -16.921 1.00 96.88 119 ARG A N 1
ATOM 934 C CA . ARG A 1 119 ? 9.546 5.993 -15.612 1.00 96.88 119 ARG A CA 1
ATOM 935 C C . ARG A 1 119 ? 9.488 7.245 -14.755 1.00 96.88 119 ARG A C 1
ATOM 937 O O . ARG A 1 119 ? 9.127 7.130 -13.590 1.00 96.88 119 ARG A O 1
ATOM 944 N N . ASP A 1 120 ? 9.796 8.396 -15.342 1.00 97.19 120 ASP A N 1
ATOM 945 C CA . ASP A 1 120 ? 9.807 9.675 -14.633 1.00 97.19 120 ASP A CA 1
ATOM 946 C C . ASP A 1 120 ? 8.414 9.983 -14.062 1.00 97.19 120 ASP A C 1
ATOM 948 O O . ASP A 1 120 ? 8.280 10.189 -12.857 1.00 97.19 120 ASP A O 1
ATOM 952 N N . ILE A 1 121 ? 7.361 9.830 -14.875 1.00 97.19 121 ILE A N 1
ATOM 953 C CA . ILE A 1 121 ? 5.960 9.982 -14.435 1.00 97.19 121 ILE A CA 1
ATOM 954 C C . ILE A 1 121 ? 5.611 9.023 -13.283 1.00 97.19 121 ILE A C 1
ATOM 956 O O . ILE A 1 121 ? 4.957 9.401 -12.314 1.00 97.19 121 ILE A O 1
ATOM 960 N N . LEU A 1 122 ? 6.033 7.757 -13.358 1.00 97.31 122 LEU A N 1
ATOM 961 C CA . LEU A 1 122 ? 5.739 6.784 -12.299 1.00 97.31 122 LEU A CA 1
ATOM 962 C C . LEU A 1 122 ? 6.483 7.096 -10.992 1.00 97.31 122 LEU A C 1
ATOM 964 O O . LEU A 1 122 ? 5.945 6.836 -9.916 1.00 97.31 122 LEU A O 1
ATOM 968 N N . PHE A 1 123 ? 7.695 7.654 -11.061 1.00 97.81 123 PHE A N 1
ATOM 969 C CA . PHE A 1 123 ? 8.395 8.140 -9.872 1.00 97.81 123 PHE A CA 1
ATOM 970 C C . PHE A 1 123 ? 7.698 9.356 -9.259 1.00 97.81 123 PHE A C 1
ATOM 972 O O . PHE A 1 123 ? 7.562 9.406 -8.036 1.00 97.81 123 PHE A O 1
ATOM 979 N N . GLU A 1 124 ? 7.207 10.287 -10.079 1.00 98.19 124 GLU A N 1
ATOM 980 C CA . GLU A 1 124 ? 6.389 11.413 -9.611 1.00 98.19 124 GLU A CA 1
ATOM 981 C C . GLU A 1 124 ? 5.136 10.912 -8.884 1.00 98.19 124 GLU A C 1
ATOM 983 O O . GLU A 1 124 ? 4.869 11.327 -7.756 1.00 98.19 124 GLU A O 1
ATOM 988 N N . PHE A 1 125 ? 4.436 9.920 -9.443 1.00 98.06 125 PHE A N 1
ATOM 989 C CA . PHE A 1 125 ? 3.269 9.320 -8.791 1.00 98.06 125 PHE A CA 1
ATOM 990 C C . PHE A 1 125 ? 3.607 8.659 -7.453 1.00 98.06 125 PHE A C 1
ATOM 992 O O . PHE A 1 125 ? 2.892 8.848 -6.469 1.00 98.06 125 PHE A O 1
ATOM 999 N N . MET A 1 126 ? 4.712 7.913 -7.377 1.00 96.94 126 MET A N 1
ATOM 1000 C CA . MET A 1 126 ? 5.172 7.330 -6.111 1.00 96.94 126 MET A CA 1
ATOM 1001 C C . MET A 1 126 ? 5.501 8.406 -5.070 1.00 96.94 126 MET A C 1
ATOM 1003 O O . MET A 1 126 ? 5.202 8.231 -3.883 1.00 96.94 126 MET A O 1
ATOM 1007 N N . GLN A 1 127 ? 6.083 9.528 -5.497 1.00 97.50 127 GLN A N 1
ATOM 1008 C CA . GLN A 1 127 ? 6.372 10.655 -4.618 1.00 97.50 127 GLN A CA 1
ATOM 1009 C C . GLN A 1 127 ? 5.088 11.335 -4.125 1.00 97.50 127 GLN A C 1
ATOM 1011 O O . GLN A 1 127 ? 4.988 11.650 -2.939 1.00 97.50 127 GLN A O 1
ATOM 1016 N N . GLU A 1 128 ? 4.090 11.517 -4.990 1.00 97.94 128 GLU A N 1
ATOM 1017 C CA . GLU A 1 128 ? 2.779 12.055 -4.613 1.00 97.94 128 GLU A CA 1
ATOM 1018 C C . GLU A 1 128 ? 2.074 11.168 -3.582 1.00 97.94 128 GLU A C 1
ATOM 1020 O O . GLU A 1 128 ? 1.645 11.672 -2.543 1.00 97.94 128 GLU A O 1
ATOM 1025 N N . ILE A 1 129 ? 2.028 9.848 -3.799 1.00 97.31 129 ILE A N 1
ATOM 1026 C CA . ILE A 1 129 ? 1.450 8.902 -2.829 1.00 97.31 129 ILE A CA 1
ATOM 1027 C C . ILE A 1 129 ? 2.224 8.926 -1.505 1.00 97.31 129 ILE A C 1
ATOM 1029 O O . ILE A 1 129 ? 1.616 8.966 -0.435 1.00 97.31 129 ILE A O 1
ATOM 1033 N N . THR A 1 130 ? 3.557 8.987 -1.556 1.00 97.12 130 THR A N 1
ATOM 1034 C CA . THR A 1 130 ? 4.400 9.115 -0.355 1.00 97.12 130 THR A CA 1
ATOM 1035 C C . THR A 1 130 ? 4.061 10.384 0.429 1.00 97.12 130 THR A C 1
ATOM 1037 O O . THR A 1 130 ? 3.872 10.338 1.646 1.00 97.12 130 THR A O 1
ATOM 1040 N N . ASN A 1 131 ? 3.929 11.519 -0.258 1.00 97.50 131 ASN A N 1
ATOM 1041 C CA . ASN A 1 131 ? 3.554 12.788 0.362 1.00 97.50 131 ASN A CA 1
ATOM 1042 C C . ASN A 1 131 ? 2.147 12.719 0.965 1.00 97.50 131 ASN A C 1
ATOM 1044 O O . ASN A 1 131 ? 1.947 13.158 2.096 1.00 97.50 131 ASN A O 1
ATOM 1048 N N . LYS A 1 132 ? 1.192 12.118 0.249 1.00 96.25 132 LYS A N 1
ATOM 1049 C CA . LYS A 1 132 ? -0.192 11.935 0.703 1.00 96.25 132 LYS A CA 1
ATOM 1050 C C . LYS A 1 132 ? -0.264 11.083 1.975 1.00 96.25 132 LYS A C 1
ATOM 1052 O O . LYS A 1 132 ? -1.023 11.404 2.889 1.00 96.25 132 LYS A O 1
ATOM 1057 N N . ALA A 1 133 ? 0.531 10.015 2.069 1.00 96.38 133 ALA A N 1
ATOM 1058 C CA . ALA A 1 133 ? 0.617 9.172 3.264 1.00 96.38 133 ALA A CA 1
ATOM 1059 C C . ALA A 1 133 ? 1.216 9.933 4.459 1.00 96.38 133 ALA A C 1
ATOM 1061 O O . ALA A 1 133 ? 0.637 9.921 5.545 1.00 96.38 133 ALA A O 1
ATOM 1062 N N . ASN A 1 134 ? 2.314 10.664 4.248 1.00 95.62 134 ASN A N 1
ATOM 1063 C CA . ASN A 1 134 ? 2.949 11.471 5.296 1.00 95.62 134 ASN A CA 1
ATOM 1064 C C . ASN A 1 134 ? 2.020 12.577 5.822 1.00 95.62 134 ASN A C 1
ATOM 1066 O O . ASN A 1 134 ? 1.853 12.722 7.031 1.00 95.62 134 ASN A O 1
ATOM 1070 N N . GLN A 1 135 ? 1.345 13.303 4.926 1.00 95.06 135 GLN A N 1
ATOM 1071 C CA . GLN A 1 135 ? 0.380 14.339 5.307 1.00 95.06 135 GLN A CA 1
ATOM 1072 C C . GLN A 1 135 ? -0.778 13.775 6.135 1.00 95.06 135 GLN A C 1
ATOM 1074 O O . GLN A 1 135 ? -1.264 14.442 7.043 1.00 95.06 135 GLN A O 1
ATOM 1079 N N . ALA A 1 136 ? -1.236 12.553 5.848 1.00 94.12 136 ALA A N 1
ATOM 1080 C CA . ALA A 1 136 ? -2.276 11.916 6.647 1.00 94.12 136 ALA A CA 1
ATOM 1081 C C . ALA A 1 136 ? -1.787 11.548 8.060 1.00 94.12 136 ALA A C 1
ATOM 1083 O O . ALA A 1 136 ? -2.549 11.691 9.017 1.00 94.12 136 ALA A O 1
ATOM 1084 N N . GLU A 1 137 ? -0.526 11.129 8.221 1.00 88.50 137 GLU A N 1
ATOM 1085 C CA . GLU A 1 137 ? 0.056 10.848 9.542 1.00 88.50 137 GLU A CA 1
ATOM 1086 C C . GLU A 1 137 ? 0.131 12.098 10.432 1.00 88.50 137 GLU A C 1
ATOM 1088 O O . GLU A 1 137 ? -0.120 12.012 11.638 1.00 88.50 137 GLU A O 1
ATOM 1093 N N . GLU A 1 138 ? 0.412 13.262 9.844 1.00 91.56 138 GLU A N 1
ATOM 1094 C CA . GLU A 1 138 ? 0.524 14.545 10.552 1.00 91.56 138 GLU A CA 1
ATOM 1095 C C . GLU A 1 138 ? -0.816 15.062 11.104 1.00 91.56 138 GLU A C 1
ATOM 1097 O O . GLU A 1 138 ? -0.830 15.871 12.031 1.00 91.56 138 GLU A O 1
ATOM 1102 N N . ARG A 1 139 ? -1.956 14.564 10.602 1.00 90.38 139 ARG A N 1
ATOM 1103 C CA . ARG A 1 139 ? -3.302 15.015 11.011 1.00 90.38 139 ARG A CA 1
ATOM 1104 C C . ARG A 1 139 ? -3.738 14.543 12.399 1.00 90.38 139 ARG A C 1
ATOM 1106 O O . ARG A 1 139 ? -4.789 14.964 12.869 1.00 90.38 139 ARG A O 1
ATOM 1113 N N . GLY A 1 140 ? -2.982 13.657 13.049 1.00 88.06 140 GLY A N 1
ATOM 1114 C CA . GLY A 1 140 ? -3.363 13.134 14.365 1.00 88.06 140 GLY A CA 1
ATOM 1115 C C . GLY A 1 140 ? -4.652 12.304 14.331 1.00 88.06 140 GLY A C 1
ATOM 1116 O O . GLY A 1 140 ? -5.495 12.443 15.211 1.00 88.06 140 GLY A O 1
ATOM 1117 N N . LEU A 1 141 ? -4.803 11.457 13.307 1.00 92.94 141 LEU A N 1
ATOM 1118 C CA . LEU A 1 141 ? -5.997 10.634 13.080 1.00 92.94 141 LEU A CA 1
ATOM 1119 C C . LEU A 1 141 ? -6.353 9.734 14.283 1.00 92.94 141 LEU A C 1
ATOM 1121 O O . LEU A 1 141 ? -5.442 9.276 14.992 1.00 92.94 141 LEU A O 1
ATOM 1125 N N . PRO A 1 142 ? -7.652 9.415 14.478 1.00 93.69 142 PRO A N 1
ATOM 1126 C CA . PRO A 1 142 ? -8.097 8.526 15.545 1.00 93.69 142 PRO A CA 1
ATOM 1127 C C . PRO A 1 142 ? -7.415 7.158 15.448 1.00 93.69 142 PRO A C 1
ATOM 1129 O O . PRO A 1 142 ? -7.167 6.628 14.365 1.00 93.69 142 PRO A O 1
ATOM 1132 N N . ALA A 1 143 ? -7.091 6.580 16.604 1.00 92.81 143 ALA A N 1
ATOM 1133 C CA . ALA A 1 143 ? -6.417 5.291 16.691 1.00 92.81 143 ALA A CA 1
ATOM 1134 C C . ALA A 1 143 ? -7.409 4.208 17.120 1.00 92.81 143 ALA A C 1
ATOM 1136 O O . ALA A 1 143 ? -7.874 4.240 18.258 1.00 92.81 143 ALA A O 1
ATOM 1137 N N . ILE A 1 144 ? -7.658 3.227 16.246 1.00 93.00 144 ILE A N 1
ATOM 1138 C CA . ILE A 1 144 ? -8.613 2.133 16.486 1.00 93.00 144 ILE A CA 1
ATOM 1139 C C . ILE A 1 144 ? -8.293 1.392 17.793 1.00 93.00 144 ILE A C 1
ATOM 1141 O O . ILE A 1 144 ? -9.197 1.165 18.577 1.00 93.00 144 ILE A O 1
ATOM 1145 N N . LYS A 1 145 ? -7.021 1.107 18.101 1.00 88.38 145 LYS A N 1
ATOM 1146 C CA . LYS A 1 145 ? -6.586 0.546 19.400 1.00 88.38 145 LYS A CA 1
ATOM 1147 C C . LYS A 1 145 ? -6.989 1.307 20.659 1.00 88.38 145 LYS A C 1
ATOM 1149 O O . LYS A 1 145 ? -7.046 0.706 21.729 1.00 88.38 145 LYS A O 1
ATOM 1154 N N . LYS A 1 146 ? -7.121 2.633 20.581 1.00 88.56 146 LYS A N 1
ATOM 1155 C CA . LYS A 1 146 ? -7.429 3.474 21.751 1.00 88.56 146 LYS A CA 1
ATOM 1156 C C . LYS A 1 146 ? -8.931 3.592 21.995 1.00 88.56 146 LYS A C 1
ATOM 1158 O O . LYS A 1 146 ? -9.329 3.978 23.089 1.00 88.56 146 LYS A O 1
ATOM 1163 N N . THR A 1 147 ? -9.729 3.293 20.982 1.00 87.56 147 THR A N 1
ATOM 1164 C CA . THR A 1 147 ? -11.188 3.374 20.985 1.00 87.56 147 THR A CA 1
ATOM 1165 C C . THR A 1 147 ? -11.750 2.049 20.459 1.00 87.56 147 THR A C 1
ATOM 1167 O O . THR A 1 147 ? -11.100 1.008 20.546 1.00 87.56 147 THR A O 1
ATOM 1170 N N . SER A 1 148 ? -12.973 2.047 19.942 1.00 91.56 148 SER A N 1
ATOM 1171 C CA . SER A 1 148 ? -13.468 0.988 19.063 1.00 91.56 148 SER A CA 1
ATOM 1172 C C . SER A 1 148 ? -13.360 1.384 17.588 1.00 91.56 148 SER A C 1
ATOM 1174 O O . SER A 1 148 ? -13.263 2.562 17.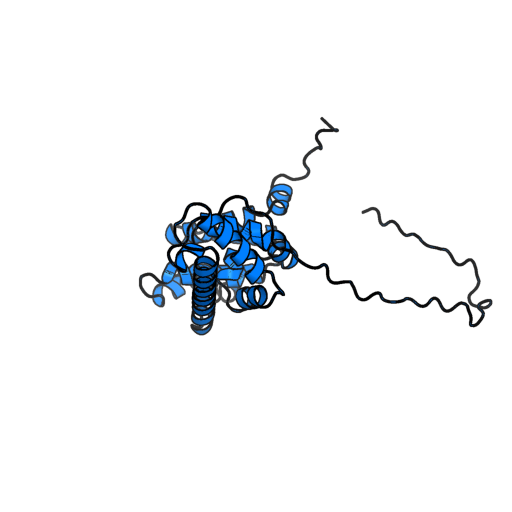237 1.00 91.56 148 SER A O 1
ATOM 1176 N N . PHE A 1 149 ? -13.441 0.393 16.695 1.00 93.19 149 PHE A N 1
ATOM 1177 C CA . PHE A 1 149 ? -13.459 0.627 15.249 1.00 93.19 149 PHE A CA 1
ATOM 1178 C C . PHE A 1 149 ? -14.588 1.584 14.830 1.00 93.19 149 PHE A C 1
ATOM 1180 O O . PHE A 1 149 ? -14.352 2.562 14.122 1.00 93.19 149 PHE A O 1
ATOM 1187 N N . THR A 1 150 ? -15.796 1.360 15.351 1.00 92.31 150 THR A N 1
ATOM 1188 C CA . THR A 1 150 ? -16.977 2.189 15.082 1.00 92.31 150 THR A CA 1
ATOM 1189 C C . THR A 1 150 ? -16.807 3.625 15.581 1.00 92.31 150 THR A C 1
ATOM 1191 O O . THR A 1 150 ? -17.169 4.572 14.881 1.00 92.31 150 THR A O 1
ATOM 1194 N N . GLU A 1 151 ? -16.226 3.817 16.768 1.00 93.06 151 GLU A N 1
ATOM 1195 C CA . GLU A 1 151 ? -15.948 5.154 17.307 1.00 93.06 151 GLU A CA 1
ATOM 1196 C C . GLU A 1 151 ? -14.890 5.891 16.487 1.00 93.06 151 GLU A C 1
ATOM 1198 O O . GLU A 1 151 ? -15.095 7.060 16.164 1.00 93.06 151 GLU A O 1
ATOM 1203 N N . ALA A 1 152 ? -13.807 5.213 16.089 1.00 94.88 152 ALA A N 1
ATOM 1204 C CA . ALA A 1 152 ? -12.766 5.805 15.250 1.00 94.88 152 ALA A CA 1
ATOM 1205 C C . ALA A 1 152 ? -13.326 6.283 13.900 1.00 94.88 152 ALA A C 1
ATOM 1207 O O . ALA A 1 152 ? -13.017 7.389 13.461 1.00 94.88 152 ALA A O 1
ATOM 1208 N N . ILE A 1 153 ? -14.205 5.497 13.268 1.00 93.50 153 ILE A N 1
ATOM 1209 C CA . ILE A 1 153 ? -14.894 5.896 12.030 1.00 93.50 153 ILE A CA 1
ATOM 1210 C C . ILE A 1 153 ? -15.810 7.098 12.272 1.00 93.50 153 ILE A C 1
ATOM 1212 O O . ILE A 1 153 ? -15.822 8.040 11.480 1.00 93.50 153 ILE A O 1
ATOM 1216 N N . SER A 1 154 ? -16.589 7.080 13.356 1.00 93.19 154 SER A N 1
ATOM 1217 C CA . SER A 1 154 ? -17.499 8.178 13.704 1.00 93.19 154 SER A CA 1
ATOM 1218 C C . SER A 1 154 ? -16.747 9.488 13.942 1.00 93.19 154 SER A C 1
ATOM 1220 O O . SER A 1 154 ? -17.181 10.546 13.488 1.00 93.19 154 SER A O 1
ATOM 1222 N N . GLU A 1 155 ? -15.599 9.433 14.616 1.00 94.19 155 GLU A N 1
ATOM 1223 C CA . GLU A 1 155 ? -14.714 10.581 14.810 1.00 94.19 155 GLU A CA 1
ATOM 1224 C C . GLU A 1 155 ? -14.099 11.057 13.491 1.00 94.19 155 GLU A C 1
ATOM 1226 O O . GLU A 1 155 ? -14.097 12.256 13.201 1.00 94.19 155 GLU A O 1
ATOM 1231 N N . LEU A 1 156 ? -13.651 10.122 12.651 1.00 94.06 156 LEU A N 1
ATOM 1232 C CA . LEU A 1 156 ? -13.075 10.444 11.353 1.00 94.06 156 LEU A CA 1
ATOM 1233 C C . LEU A 1 156 ? -14.081 11.168 10.450 1.00 94.06 156 LEU A C 1
ATOM 1235 O O . LEU A 1 156 ? -13.752 12.190 9.859 1.00 94.06 156 LEU A O 1
ATOM 1239 N N . LYS A 1 157 ? -15.333 10.705 10.398 1.00 92.69 157 LYS A N 1
ATOM 1240 C CA . LYS A 1 157 ? -16.407 11.342 9.616 1.00 92.69 157 LYS A CA 1
ATOM 1241 C C . LYS A 1 157 ? -16.732 12.772 10.047 1.00 92.69 157 LYS A C 1
ATOM 1243 O O . LYS A 1 157 ? -17.271 13.527 9.248 1.00 92.69 157 LYS A O 1
ATOM 1248 N N . LYS A 1 158 ? -16.440 13.145 11.296 1.00 92.38 158 LYS A N 1
ATOM 1249 C CA . LYS A 1 158 ? -16.664 14.512 11.800 1.00 92.38 158 LYS A CA 1
ATOM 1250 C C . LYS A 1 158 ? -15.564 15.481 11.374 1.00 92.38 158 LYS A C 1
ATOM 1252 O O . LYS A 1 158 ? -15.800 16.684 11.375 1.00 92.38 158 LYS A O 1
ATOM 1257 N N . THR A 1 159 ? -14.369 14.970 11.081 1.00 89.06 159 THR A N 1
ATOM 1258 C CA . THR A 1 159 ? -13.167 15.781 10.838 1.00 89.06 159 THR A CA 1
ATOM 1259 C C . THR A 1 159 ? -12.686 15.726 9.390 1.00 89.06 159 THR A C 1
ATOM 1261 O O . THR A 1 159 ? -12.045 16.668 8.931 1.00 89.06 159 THR A O 1
ATOM 1264 N N . ALA A 1 160 ? -12.998 14.653 8.661 1.00 90.56 160 ALA A N 1
ATOM 1265 C CA . ALA A 1 160 ? -12.637 14.492 7.261 1.00 90.56 160 ALA A CA 1
ATOM 1266 C C . ALA A 1 160 ? -13.467 15.413 6.357 1.00 90.56 160 ALA A C 1
ATOM 1268 O O . ALA A 1 1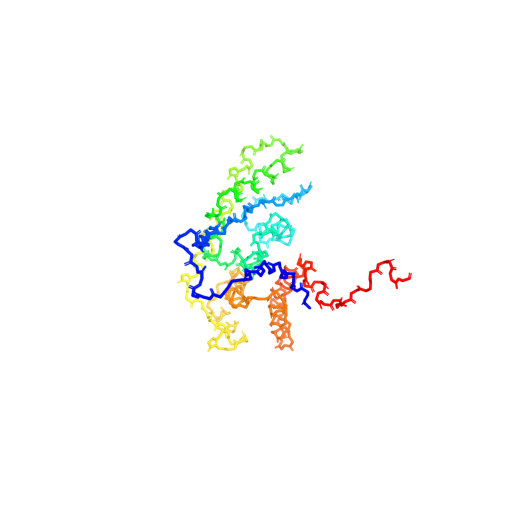60 ? -14.687 15.514 6.501 1.00 90.56 160 ALA A O 1
ATOM 1269 N N . SER A 1 161 ? -12.801 16.044 5.391 1.00 88.19 161 SER A N 1
ATOM 1270 C CA . SER A 1 161 ? -13.480 16.791 4.336 1.00 88.19 161 SER A CA 1
ATOM 1271 C C . SER A 1 161 ? -14.090 15.854 3.283 1.00 88.19 161 SER A C 1
ATOM 1273 O O . SER A 1 161 ? -13.751 14.665 3.189 1.00 88.19 161 SER A O 1
ATOM 1275 N N . GLU A 1 162 ? -15.019 16.388 2.489 1.00 78.44 162 GLU A N 1
ATOM 1276 C CA . GLU A 1 162 ? -15.632 15.663 1.377 1.00 78.44 162 GLU A CA 1
ATOM 1277 C C . GLU A 1 162 ? -14.556 15.254 0.354 1.00 78.44 162 GLU A C 1
ATOM 1279 O O . GLU A 1 162 ? -13.744 16.069 -0.074 1.00 78.44 162 GLU A O 1
ATOM 1284 N N . GLY A 1 163 ? -14.514 13.967 -0.003 1.00 83.50 163 GLY A N 1
ATOM 1285 C CA . GLY A 1 163 ? -13.499 13.392 -0.898 1.00 83.50 163 GLY A CA 1
ATOM 1286 C C . GLY A 1 163 ? -12.258 12.813 -0.203 1.00 83.50 163 GLY A C 1
ATOM 1287 O O . GLY A 1 163 ? -11.604 11.942 -0.772 1.00 83.50 163 GLY A O 1
ATOM 1288 N N . GLU A 1 164 ? -11.961 13.191 1.045 1.00 90.38 164 GLU A N 1
ATOM 1289 C CA . GLU A 1 164 ? -10.802 12.657 1.785 1.00 90.38 164 GLU A CA 1
ATOM 1290 C C . GLU A 1 164 ? -11.142 11.459 2.675 1.00 90.38 164 GLU A C 1
ATOM 1292 O O . GLU A 1 164 ? -10.262 10.658 3.000 1.00 90.38 164 GLU A O 1
ATOM 1297 N N . LEU A 1 165 ? -12.413 11.326 3.069 1.00 91.88 165 LEU A N 1
ATOM 1298 C CA . LEU A 1 165 ? -12.867 10.334 4.045 1.00 91.88 165 LEU A CA 1
ATOM 1299 C C . LEU A 1 165 ? -12.388 8.915 3.717 1.00 91.88 165 LEU A C 1
ATOM 1301 O O . LEU A 1 165 ? -11.837 8.245 4.585 1.00 91.88 165 LEU A O 1
ATOM 1305 N N . GLN A 1 166 ? -12.555 8.474 2.467 1.00 91.88 166 GLN A N 1
ATOM 1306 C CA . GLN A 1 166 ? -12.170 7.123 2.054 1.00 91.88 166 GLN A CA 1
ATOM 1307 C C . GLN A 1 166 ? -10.667 6.880 2.219 1.00 91.88 166 GLN A C 1
ATOM 1309 O O . GLN A 1 166 ? -10.247 5.815 2.668 1.00 91.88 166 GLN A O 1
ATOM 1314 N N . TYR A 1 167 ? -9.850 7.869 1.856 1.00 94.38 167 TYR A N 1
ATOM 1315 C CA . TYR A 1 167 ? -8.403 7.755 1.956 1.00 94.38 167 TYR A CA 1
ATOM 1316 C C . TYR A 1 167 ? -7.958 7.712 3.420 1.00 94.38 167 TYR A C 1
ATOM 1318 O O . TYR A 1 167 ? -7.214 6.817 3.811 1.00 94.38 167 TYR A O 1
ATOM 1326 N N . LEU A 1 168 ? -8.463 8.625 4.257 1.00 95.50 168 LEU A N 1
ATOM 1327 C CA . LEU A 1 168 ? -8.121 8.643 5.681 1.00 95.50 168 LEU A CA 1
ATOM 1328 C C . LEU A 1 168 ? -8.633 7.396 6.416 1.00 95.50 168 LEU A C 1
ATOM 1330 O O . LEU A 1 168 ? -7.982 6.928 7.350 1.00 95.50 168 LEU A O 1
ATOM 1334 N N . LEU A 1 169 ? -9.760 6.828 5.976 1.00 95.19 169 LEU A N 1
ATOM 1335 C CA . LEU A 1 169 ? -10.270 5.562 6.493 1.00 95.19 169 LEU A CA 1
ATOM 1336 C C . LEU A 1 169 ? -9.279 4.426 6.220 1.00 95.19 169 LEU A C 1
ATOM 1338 O O . LEU A 1 169 ? -8.927 3.680 7.134 1.00 95.19 169 LEU A O 1
ATOM 1342 N N . ASN A 1 170 ? -8.759 4.338 4.994 1.00 95.62 170 ASN A N 1
ATOM 1343 C CA . ASN A 1 170 ? -7.724 3.362 4.667 1.00 95.62 170 ASN A CA 1
ATOM 1344 C C . ASN A 1 170 ? -6.449 3.580 5.497 1.00 95.62 170 ASN A C 1
ATOM 1346 O O . ASN A 1 170 ? -5.838 2.606 5.924 1.00 95.62 170 ASN A O 1
ATOM 1350 N N . VAL A 1 171 ? -6.070 4.831 5.785 1.00 96.31 171 VAL A N 1
ATOM 1351 C CA . VAL A 1 171 ? -4.909 5.146 6.639 1.00 96.31 171 VAL A CA 1
ATOM 1352 C C . VAL A 1 171 ? -5.092 4.613 8.061 1.00 96.31 171 VAL A C 1
ATOM 1354 O O . VAL A 1 171 ? -4.185 3.963 8.588 1.00 96.31 171 VAL A O 1
ATOM 1357 N N . ILE A 1 172 ? -6.248 4.839 8.697 1.00 95.94 172 ILE A N 1
ATOM 1358 C CA . ILE A 1 172 ? -6.465 4.341 10.065 1.00 95.94 172 ILE A CA 1
ATOM 1359 C C . ILE A 1 172 ? -6.543 2.809 10.116 1.00 95.94 172 ILE A C 1
ATOM 1361 O O . ILE A 1 172 ? -6.019 2.221 11.061 1.00 95.94 172 ILE A O 1
ATOM 1365 N N . ILE A 1 173 ? -7.113 2.161 9.090 1.00 96.31 173 ILE A N 1
ATOM 1366 C CA . ILE A 1 173 ? -7.147 0.694 8.972 1.00 96.31 173 ILE A CA 1
ATOM 1367 C C . ILE A 1 173 ? -5.728 0.142 8.787 1.00 96.31 173 ILE A C 1
ATOM 1369 O O . ILE A 1 173 ? -5.314 -0.740 9.538 1.00 96.31 173 ILE A O 1
ATOM 1373 N N . ALA A 1 174 ? -4.959 0.688 7.841 1.00 96.69 174 ALA A N 1
ATOM 1374 C CA . ALA A 1 174 ? -3.580 0.280 7.578 1.00 96.69 174 ALA A CA 1
ATOM 1375 C C . ALA A 1 174 ? -2.710 0.379 8.836 1.00 96.69 174 ALA A C 1
ATOM 1377 O O . ALA A 1 174 ? -1.995 -0.558 9.183 1.00 96.69 174 ALA A O 1
ATOM 1378 N N . LYS A 1 175 ? -2.811 1.499 9.561 1.00 95.12 175 LYS A N 1
ATOM 1379 C CA . LYS A 1 175 ? -2.060 1.735 10.799 1.00 95.12 175 LYS A CA 1
ATOM 1380 C C . LYS A 1 175 ? -2.336 0.681 11.871 1.00 95.12 175 LYS A C 1
ATOM 1382 O O . LYS A 1 175 ? -1.423 0.299 12.594 1.00 95.12 175 LYS A O 1
ATOM 1387 N N . GLU A 1 176 ? -3.577 0.224 11.978 1.00 95.12 176 GLU A N 1
ATOM 1388 C CA . GLU A 1 176 ? -3.976 -0.801 12.940 1.00 95.12 176 GLU A CA 1
ATOM 1389 C C . GLU A 1 176 ? -3.511 -2.205 12.512 1.00 95.12 176 GLU A C 1
ATOM 1391 O O . GLU A 1 176 ? -2.994 -2.971 13.330 1.00 95.12 176 GLU A O 1
ATOM 1396 N N . LEU A 1 177 ? -3.638 -2.533 11.222 1.00 95.94 177 LEU A N 1
ATOM 1397 C CA . LEU A 1 177 ? -3.259 -3.841 10.684 1.00 95.94 177 LEU A CA 1
ATOM 1398 C C . LEU A 1 177 ? -1.741 -4.069 10.648 1.00 95.94 177 LEU A C 1
ATOM 1400 O O . LEU A 1 177 ? -1.317 -5.205 10.865 1.00 95.94 177 LEU A O 1
ATOM 1404 N N . ILE A 1 178 ? -0.923 -3.023 10.476 1.00 94.00 178 ILE A N 1
ATOM 1405 C CA . ILE A 1 178 ? 0.550 -3.136 10.448 1.00 94.00 178 ILE A CA 1
ATOM 1406 C C . ILE A 1 178 ? 1.098 -3.744 11.743 1.00 94.00 178 ILE A C 1
ATOM 1408 O O . ILE A 1 178 ? 2.060 -4.515 11.730 1.00 94.00 178 ILE A O 1
ATOM 1412 N N . ASP A 1 179 ? 0.462 -3.446 12.872 1.00 90.00 179 ASP A N 1
ATOM 1413 C CA . ASP A 1 179 ? 0.864 -4.002 14.159 1.00 90.00 179 ASP A CA 1
ATOM 1414 C C . ASP A 1 179 ? 0.464 -5.482 14.321 1.00 90.00 179 ASP A C 1
ATOM 1416 O O . ASP A 1 179 ? 0.995 -6.183 15.188 1.00 90.00 179 ASP A O 1
ATOM 1420 N N . THR A 1 180 ? -0.450 -5.981 13.486 1.00 90.75 180 THR A N 1
ATOM 1421 C CA . THR A 1 180 ? -0.864 -7.387 13.452 1.00 90.75 180 THR A CA 1
ATOM 1422 C C . THR A 1 180 ? 0.073 -8.168 12.533 1.00 90.75 180 THR A C 1
ATOM 1424 O O . THR A 1 180 ? -0.171 -8.311 11.343 1.00 90.75 180 THR A O 1
ATOM 1427 N N . ARG A 1 181 ? 1.167 -8.714 13.071 1.00 85.25 181 ARG A N 1
ATOM 1428 C CA . ARG A 1 181 ? 2.231 -9.383 12.284 1.00 85.25 181 ARG A CA 1
ATOM 1429 C C . ARG A 1 181 ? 1.882 -10.802 11.802 1.00 85.25 181 ARG A C 1
ATOM 1431 O O . ARG A 1 181 ? 2.681 -11.723 11.930 1.00 85.25 181 ARG A O 1
ATOM 1438 N N . SER A 1 182 ? 0.674 -10.989 11.286 1.00 90.56 182 SER A N 1
ATOM 1439 C CA . SER A 1 182 ? 0.194 -12.229 10.676 1.00 90.56 182 SER A CA 1
ATOM 1440 C C . SER A 1 182 ? -0.901 -11.891 9.676 1.00 90.56 182 SER A C 1
ATOM 1442 O O . SER A 1 182 ? -1.881 -11.244 10.046 1.00 90.56 182 SER A O 1
ATOM 1444 N N . TYR A 1 183 ? -0.776 -12.359 8.434 1.00 92.31 183 TYR A N 1
ATOM 1445 C CA . TYR A 1 183 ? -1.824 -12.158 7.432 1.00 92.31 183 TYR A CA 1
ATOM 1446 C C . TYR A 1 183 ? -3.166 -12.762 7.867 1.00 92.31 183 TYR A C 1
ATOM 1448 O O . TYR A 1 183 ? -4.200 -12.112 7.731 1.00 92.31 183 TYR A O 1
ATOM 1456 N N . TRP A 1 184 ? -3.151 -13.952 8.477 1.00 91.62 184 TRP A N 1
ATOM 1457 C CA . TRP A 1 184 ? -4.352 -14.562 9.051 1.00 91.62 184 TRP A CA 1
ATOM 1458 C C . TRP A 1 184 ? -4.965 -13.698 10.160 1.00 91.62 184 TRP A C 1
ATOM 1460 O O . TRP A 1 184 ? -6.172 -13.466 10.184 1.00 91.62 184 TRP A O 1
ATOM 1470 N N . GLY A 1 185 ? -4.128 -13.151 11.047 1.00 93.94 185 GLY A N 1
ATOM 1471 C CA . GLY A 1 185 ? -4.574 -12.216 12.081 1.00 93.94 185 GLY A CA 1
ATOM 1472 C C . GLY A 1 185 ? -5.265 -10.981 11.494 1.00 93.94 185 GLY A C 1
ATOM 1473 O O . GLY A 1 185 ? -6.335 -10.600 11.964 1.00 93.94 185 GLY A O 1
ATOM 1474 N N . LYS A 1 186 ? -4.702 -10.396 10.430 1.00 95.81 186 LYS A N 1
ATOM 1475 C CA . LYS A 1 186 ? -5.297 -9.250 9.722 1.00 95.81 186 LYS A CA 1
ATOM 1476 C C . LYS A 1 186 ? -6.631 -9.608 9.068 1.00 95.81 186 LYS A C 1
ATOM 1478 O O . LYS A 1 186 ? -7.579 -8.826 9.145 1.00 95.81 186 LYS A O 1
ATOM 1483 N N . LEU A 1 187 ? -6.729 -10.795 8.466 1.00 95.38 187 LEU A N 1
ATOM 1484 C CA . LEU A 1 187 ? -7.974 -11.285 7.874 1.00 95.38 187 LEU A CA 1
ATOM 1485 C C . LEU A 1 187 ? -9.068 -11.435 8.939 1.00 95.38 187 LEU A C 1
ATOM 1487 O O . LEU A 1 187 ? -10.168 -10.912 8.789 1.00 95.38 187 LEU A O 1
ATOM 1491 N N . LEU A 1 188 ? -8.761 -12.081 10.065 1.00 93.81 188 LEU A N 1
ATOM 1492 C CA . LEU A 1 188 ? -9.720 -12.218 11.162 1.00 93.81 188 LEU A CA 1
ATOM 1493 C C . LEU A 1 188 ? -10.134 -10.860 11.743 1.00 93.81 188 LEU A C 1
ATOM 1495 O O . LEU A 1 188 ? -11.302 -10.669 12.080 1.00 93.81 188 LEU A O 1
ATOM 1499 N N . GLN A 1 189 ? -9.194 -9.921 11.865 1.00 94.69 189 GLN A N 1
ATOM 1500 C CA . GLN A 1 189 ? -9.463 -8.571 12.355 1.00 94.69 189 GLN A CA 1
ATOM 1501 C C . GLN A 1 189 ? -10.437 -7.824 11.428 1.00 94.69 189 GLN A C 1
ATOM 1503 O O . GLN A 1 189 ? -11.435 -7.280 11.899 1.00 94.69 189 GLN A O 1
ATOM 1508 N N . THR A 1 190 ? -10.186 -7.845 10.116 1.00 95.19 190 THR A N 1
ATOM 1509 C CA . THR A 1 190 ? -11.044 -7.184 9.115 1.00 95.19 190 THR A CA 1
ATOM 1510 C C . THR A 1 190 ? -12.445 -7.795 9.058 1.00 95.19 190 THR A C 1
ATOM 1512 O O . THR A 1 190 ? -13.423 -7.050 9.045 1.00 95.19 190 THR A O 1
ATOM 1515 N N . ILE A 1 191 ? -12.570 -9.124 9.149 1.00 93.44 191 ILE A N 1
ATOM 1516 C CA . ILE A 1 191 ? -13.873 -9.810 9.230 1.00 93.44 191 ILE A CA 1
ATOM 1517 C C . ILE A 1 191 ? -14.640 -9.418 10.504 1.00 93.44 191 ILE A C 1
ATOM 1519 O O . ILE A 1 191 ? -15.838 -9.144 10.445 1.00 93.44 191 ILE A O 1
ATOM 1523 N N . ARG A 1 192 ? -13.969 -9.353 11.663 1.00 93.06 192 ARG A N 1
ATOM 1524 C CA . ARG A 1 192 ? -14.594 -8.933 12.936 1.00 93.06 192 ARG A CA 1
ATOM 1525 C C . ARG A 1 192 ? -15.102 -7.496 12.899 1.00 93.06 192 ARG A C 1
ATOM 1527 O O . ARG A 1 192 ? -16.105 -7.178 13.536 1.00 93.06 192 ARG A O 1
ATOM 1534 N N . TRP A 1 193 ? -14.392 -6.619 12.198 1.00 94.44 193 TRP A N 1
ATOM 1535 C CA . TRP A 1 193 ? -14.847 -5.254 11.977 1.00 94.44 193 TRP A CA 1
ATOM 1536 C C . TRP A 1 193 ? -16.054 -5.214 11.042 1.00 94.44 193 TRP A C 1
ATOM 1538 O O . TRP A 1 193 ? -17.030 -4.551 11.375 1.00 94.44 193 TRP A O 1
ATOM 1548 N N . ALA A 1 194 ? -16.027 -5.974 9.945 1.00 90.50 194 ALA A N 1
ATOM 1549 C CA . ALA A 1 194 ? -17.131 -6.060 8.990 1.00 90.50 194 ALA A CA 1
ATOM 1550 C C . ALA A 1 194 ? -18.428 -6.602 9.612 1.00 90.50 194 ALA A C 1
ATOM 1552 O O . ALA A 1 194 ? -19.507 -6.127 9.279 1.00 90.50 194 ALA A O 1
ATOM 1553 N N . SER A 1 195 ? -18.353 -7.544 10.559 1.00 85.31 195 SER A N 1
ATOM 1554 C CA . SER A 1 195 ? -19.548 -8.199 11.114 1.00 85.31 195 SER A CA 1
ATOM 1555 C C . SER A 1 195 ? -20.466 -7.295 11.949 1.00 85.31 195 SER A C 1
ATOM 1557 O O . SER A 1 195 ? -21.516 -7.755 12.384 1.00 85.31 195 SER A O 1
ATOM 1559 N N . ASN A 1 196 ? -20.056 -6.058 12.245 1.00 75.31 196 ASN A N 1
ATOM 1560 C CA . ASN A 1 196 ? -20.794 -5.118 13.095 1.00 75.31 196 ASN A CA 1
ATOM 1561 C C . ASN A 1 196 ? -21.091 -3.782 12.383 1.00 75.31 196 ASN A C 1
ATOM 1563 O O . ASN A 1 196 ? -21.268 -2.763 13.054 1.00 75.31 196 ASN A O 1
ATOM 1567 N N . LEU A 1 197 ? -21.078 -3.761 11.047 1.00 81.50 197 LEU A N 1
ATOM 1568 C CA . LEU A 1 197 ? -21.248 -2.548 10.246 1.00 81.50 197 LEU A CA 1
ATOM 1569 C C . LEU A 1 197 ? -22.526 -2.574 9.405 1.00 81.50 197 LEU A C 1
ATOM 1571 O O . LEU A 1 197 ? -22.901 -3.617 8.892 1.00 81.50 197 LEU A O 1
ATOM 1575 N N . ASP A 1 198 ? -23.117 -1.385 9.249 1.00 83.50 198 ASP A N 1
ATOM 1576 C CA . ASP A 1 198 ? -24.212 -1.063 8.316 1.00 83.50 198 ASP A CA 1
ATOM 1577 C C . ASP A 1 198 ? -23.808 0.135 7.418 1.00 83.50 198 ASP A C 1
ATOM 1579 O O . ASP A 1 198 ? -24.617 1.003 7.081 1.00 83.50 198 ASP A O 1
ATOM 1583 N N . ASP A 1 199 ? -22.515 0.261 7.096 1.00 88.88 199 ASP A N 1
ATOM 1584 C CA . ASP A 1 199 ? -21.978 1.374 6.304 1.00 88.88 199 ASP A CA 1
ATOM 1585 C C . ASP A 1 199 ? -21.280 0.866 5.034 1.00 88.88 199 ASP A C 1
ATOM 1587 O O . ASP A 1 199 ? -20.123 0.435 5.108 1.00 88.88 199 ASP A O 1
ATOM 1591 N N . PRO A 1 200 ? -21.920 1.007 3.858 1.00 88.19 200 PRO A N 1
ATOM 1592 C CA . PRO A 1 200 ? -21.370 0.531 2.591 1.00 88.19 200 PRO A CA 1
ATOM 1593 C C . PRO A 1 200 ? -19.997 1.117 2.236 1.00 88.19 200 PRO A C 1
ATOM 1595 O O . PRO A 1 200 ? -19.191 0.455 1.583 1.00 88.19 200 PRO A O 1
ATOM 1598 N N . GLY A 1 201 ? -19.701 2.357 2.645 1.00 87.62 201 GLY A N 1
ATOM 1599 C CA . GLY A 1 201 ? -18.404 2.982 2.372 1.00 87.62 201 GLY A CA 1
ATOM 1600 C C . GLY A 1 201 ? -17.281 2.358 3.200 1.00 87.62 201 GLY A C 1
ATOM 1601 O O . GLY A 1 201 ? -16.166 2.159 2.711 1.00 87.62 201 GLY A O 1
ATOM 1602 N N . VAL A 1 202 ? -17.587 1.995 4.447 1.00 92.25 202 VAL A N 1
ATOM 1603 C CA . VAL A 1 202 ? -16.639 1.310 5.331 1.00 92.25 202 VAL A CA 1
ATOM 1604 C C . VAL A 1 202 ? -16.471 -0.148 4.926 1.00 92.25 202 VAL A C 1
ATOM 1606 O O . VAL A 1 202 ? -15.345 -0.640 4.897 1.00 92.25 202 VAL A O 1
ATOM 1609 N N . GLU A 1 203 ? -17.557 -0.823 4.556 1.00 92.19 203 GLU A N 1
ATOM 1610 C CA . GLU A 1 203 ? -17.509 -2.177 4.001 1.00 92.19 203 GLU A CA 1
ATOM 1611 C C . GLU A 1 203 ? -16.627 -2.232 2.753 1.00 92.19 203 GLU A C 1
ATOM 1613 O O . GLU A 1 203 ? -15.715 -3.052 2.688 1.00 92.19 203 GLU A O 1
ATOM 1618 N N . ALA A 1 204 ? -16.806 -1.299 1.813 1.00 89.50 204 ALA A N 1
ATOM 1619 C CA . ALA A 1 204 ? -15.965 -1.207 0.623 1.00 89.50 204 ALA A CA 1
ATOM 1620 C C . ALA A 1 204 ? -14.487 -0.926 0.953 1.00 89.50 204 ALA A C 1
ATOM 1622 O O . ALA A 1 204 ? -13.597 -1.350 0.215 1.00 89.50 204 ALA A O 1
ATOM 1623 N N . ALA A 1 205 ? -14.200 -0.210 2.046 1.00 92.75 205 ALA A N 1
ATOM 1624 C CA . ALA A 1 205 ? -12.831 -0.023 2.523 1.00 92.75 205 ALA A CA 1
ATOM 1625 C C . ALA A 1 205 ? -12.239 -1.344 3.031 1.00 92.75 205 ALA A C 1
ATOM 1627 O O . ALA A 1 205 ? -11.142 -1.723 2.627 1.00 92.75 205 ALA A O 1
ATOM 1628 N N . LEU A 1 206 ? -12.974 -2.057 3.890 1.00 95.25 206 LEU A N 1
ATOM 1629 C CA . LEU A 1 206 ? -12.546 -3.338 4.452 1.00 95.25 206 LEU A CA 1
ATOM 1630 C C . LEU A 1 206 ? -12.371 -4.408 3.375 1.00 95.25 206 LEU A C 1
ATOM 1632 O O . LEU A 1 206 ? -11.379 -5.129 3.416 1.00 95.25 206 LEU A O 1
ATOM 1636 N N . ASP A 1 207 ? -13.271 -4.467 2.395 1.00 93.50 207 ASP A N 1
ATOM 1637 C CA . ASP A 1 207 ? -13.201 -5.413 1.280 1.00 93.50 207 ASP A CA 1
ATOM 1638 C C . ASP A 1 207 ? -11.893 -5.269 0.493 1.00 93.50 207 ASP A C 1
ATOM 1640 O O . ASP A 1 207 ? -11.244 -6.261 0.171 1.00 93.50 207 ASP A O 1
ATOM 1644 N N . ARG A 1 208 ? -11.408 -4.034 0.292 1.00 92.81 208 ARG A N 1
ATOM 1645 C CA . ARG A 1 208 ? -10.093 -3.803 -0.329 1.00 92.81 208 ARG A CA 1
ATOM 1646 C C . ARG A 1 208 ? -8.958 -4.407 0.485 1.00 92.81 208 ARG A C 1
ATOM 1648 O O . ARG A 1 208 ? -8.074 -5.020 -0.099 1.00 92.81 208 ARG A O 1
ATOM 1655 N N . PHE A 1 209 ? -8.969 -4.256 1.811 1.00 95.56 209 PHE A N 1
ATOM 1656 C CA . PHE A 1 209 ? -7.955 -4.882 2.665 1.00 95.56 209 PHE A CA 1
ATOM 1657 C C . PHE A 1 209 ? -8.075 -6.405 2.662 1.00 95.56 209 PHE A C 1
ATOM 1659 O O . PHE A 1 209 ? -7.056 -7.083 2.606 1.00 95.56 209 PHE A O 1
ATOM 1666 N N . VAL A 1 210 ? -9.293 -6.951 2.681 1.00 95.12 210 VAL A N 1
ATOM 1667 C CA . VAL A 1 210 ? -9.520 -8.399 2.575 1.00 95.12 210 VAL A CA 1
ATOM 1668 C C . VAL A 1 210 ? -8.967 -8.925 1.251 1.00 95.12 210 VAL A C 1
ATOM 1670 O O . VAL A 1 210 ? -8.191 -9.877 1.264 1.00 95.12 210 VAL A O 1
ATOM 1673 N N . ALA A 1 211 ? -9.282 -8.281 0.126 1.00 93.31 211 ALA A N 1
ATOM 1674 C CA . ALA A 1 211 ? -8.753 -8.641 -1.186 1.00 93.31 211 ALA A CA 1
ATOM 1675 C C . ALA A 1 211 ? -7.215 -8.582 -1.224 1.00 93.31 211 ALA A C 1
ATOM 1677 O O . ALA A 1 211 ? -6.575 -9.502 -1.732 1.00 93.31 211 ALA A O 1
ATOM 1678 N N . ASP A 1 212 ? -6.617 -7.547 -0.630 1.00 93.19 212 ASP A N 1
ATOM 1679 C CA . ASP A 1 212 ? -5.161 -7.377 -0.561 1.00 93.19 212 ASP A CA 1
ATOM 1680 C C . ASP A 1 212 ? -4.485 -8.456 0.302 1.00 93.19 212 ASP A C 1
ATOM 1682 O O . ASP A 1 212 ? -3.441 -8.996 -0.059 1.00 93.19 212 ASP A O 1
ATOM 1686 N N . ILE A 1 213 ? -5.106 -8.831 1.425 1.00 94.75 213 ILE A N 1
ATOM 1687 C CA . ILE A 1 213 ? -4.636 -9.921 2.289 1.00 94.75 213 ILE A CA 1
ATOM 1688 C C . ILE A 1 213 ? -4.759 -11.269 1.566 1.00 94.75 213 ILE A C 1
ATOM 1690 O O . ILE A 1 213 ? -3.840 -12.084 1.632 1.00 94.75 213 ILE A O 1
ATOM 1694 N N . LEU A 1 214 ? -5.864 -11.505 0.853 1.00 91.88 214 LEU A N 1
ATOM 1695 C CA . LEU A 1 214 ? -6.115 -12.738 0.099 1.00 91.88 214 LEU A CA 1
ATOM 1696 C C . LEU A 1 214 ? -5.277 -12.856 -1.178 1.00 91.88 214 LEU A C 1
ATOM 1698 O O . LEU A 1 214 ? -5.117 -13.962 -1.689 1.00 91.88 214 LEU A O 1
ATOM 1702 N N . ALA A 1 215 ? -4.651 -11.773 -1.649 1.00 86.69 215 ALA A N 1
ATOM 1703 C CA . ALA A 1 215 ? -3.595 -11.857 -2.661 1.00 86.69 215 ALA A CA 1
ATOM 1704 C C . ALA A 1 215 ? -2.375 -12.669 -2.167 1.00 86.69 215 ALA A C 1
ATOM 1706 O O . ALA A 1 215 ? -1.455 -12.958 -2.938 1.00 86.69 215 ALA A O 1
ATOM 1707 N N . ASN A 1 216 ? -2.356 -13.045 -0.882 1.00 85.06 216 ASN A N 1
ATOM 1708 C CA . ASN A 1 216 ? -1.380 -13.926 -0.278 1.00 85.06 216 ASN A CA 1
ATOM 1709 C C . ASN A 1 216 ? -1.731 -15.414 -0.367 1.00 85.06 216 ASN A C 1
ATOM 1711 O O . ASN A 1 216 ? -2.633 -15.900 0.308 1.00 85.06 216 ASN A O 1
ATOM 1715 N N . ASN A 1 217 ? -0.913 -16.165 -1.114 1.00 79.81 217 ASN A N 1
ATOM 1716 C CA . ASN A 1 217 ? -1.070 -17.612 -1.260 1.00 79.81 217 ASN A CA 1
ATOM 1717 C C . ASN A 1 217 ? -0.998 -18.371 0.072 1.00 79.81 217 ASN A C 1
ATOM 1719 O O . ASN A 1 217 ? -1.696 -19.371 0.210 1.00 79.81 217 ASN A O 1
ATOM 1723 N N . SER A 1 218 ? -0.198 -17.921 1.049 1.00 79.94 218 SER A N 1
ATOM 1724 C CA . SER A 1 218 ? -0.127 -18.602 2.348 1.00 79.94 218 SER A CA 1
ATOM 1725 C C . SER A 1 218 ? -1.453 -18.496 3.098 1.00 79.94 218 SER A C 1
ATOM 1727 O O . SER A 1 218 ? -1.884 -19.462 3.704 1.00 79.94 218 SER A O 1
ATOM 1729 N N . VAL A 1 219 ? -2.152 -17.362 2.986 1.00 82.31 219 VAL A N 1
ATOM 1730 C CA . VAL A 1 219 ? -3.481 -17.177 3.591 1.00 82.31 219 VAL A CA 1
ATOM 1731 C C . VAL A 1 219 ? -4.506 -18.091 2.940 1.00 82.31 219 VAL A C 1
ATOM 1733 O O . VAL A 1 219 ? -5.350 -18.649 3.630 1.00 82.31 219 VAL A O 1
ATOM 1736 N N . ILE A 1 220 ? -4.433 -18.262 1.617 1.00 82.50 220 ILE A N 1
ATOM 1737 C CA . ILE A 1 220 ? -5.304 -19.197 0.898 1.00 82.50 220 ILE A CA 1
ATOM 1738 C C . ILE A 1 220 ? -5.041 -20.629 1.378 1.00 82.50 220 ILE A C 1
ATOM 1740 O O . ILE A 1 220 ? -5.987 -21.363 1.641 1.00 82.50 220 ILE A O 1
ATOM 1744 N N . GLN A 1 221 ? -3.775 -21.022 1.537 1.00 82.31 221 GLN A N 1
ATOM 1745 C CA . GLN A 1 221 ? -3.415 -22.337 2.074 1.00 82.31 221 GLN A CA 1
ATOM 1746 C C . GLN A 1 221 ? -3.919 -22.523 3.511 1.00 82.31 221 GLN A C 1
ATOM 1748 O O . GLN A 1 221 ? -4.559 -23.530 3.797 1.00 82.31 221 GLN A O 1
ATOM 1753 N N . ASP A 1 222 ? -3.716 -21.532 4.381 1.00 83.00 222 ASP A N 1
ATOM 1754 C CA . ASP A 1 222 ? -4.203 -21.551 5.764 1.00 83.00 222 ASP A CA 1
ATOM 1755 C C . ASP A 1 222 ? -5.739 -21.650 5.827 1.00 83.00 222 ASP A C 1
ATOM 1757 O O . ASP A 1 222 ? -6.284 -22.369 6.664 1.00 83.00 222 ASP A O 1
ATOM 1761 N N . LEU A 1 223 ? -6.446 -20.960 4.922 1.00 83.38 223 LEU A N 1
ATOM 1762 C CA . LEU A 1 223 ? -7.907 -20.978 4.825 1.00 83.38 223 LEU A CA 1
ATOM 1763 C C . LEU A 1 223 ? -8.442 -22.338 4.361 1.00 83.38 223 LEU A C 1
ATOM 1765 O O . LEU A 1 223 ? -9.467 -22.801 4.862 1.00 83.38 223 LEU A O 1
ATOM 1769 N N . LEU A 1 224 ? -7.777 -22.954 3.383 1.00 81.62 224 LEU A N 1
ATOM 1770 C CA . LEU A 1 224 ? -8.173 -24.248 2.830 1.00 81.62 224 LEU A CA 1
ATOM 1771 C C . LEU A 1 224 ? -7.772 -25.418 3.748 1.00 81.62 224 LEU A C 1
ATOM 1773 O O . LEU A 1 224 ? -8.384 -26.484 3.672 1.00 81.62 224 LEU A O 1
ATOM 1777 N N . GLY A 1 225 ? -6.787 -25.219 4.629 1.00 79.12 225 GLY A N 1
ATOM 1778 C CA . GLY A 1 225 ? -6.199 -26.262 5.470 1.00 79.12 225 GLY A CA 1
ATOM 1779 C C . GLY A 1 225 ? -5.288 -27.206 4.680 1.00 79.12 225 GLY A C 1
ATOM 1780 O O . GLY A 1 225 ? -5.044 -26.994 3.489 1.00 79.12 225 GLY A O 1
ATOM 1781 N N . ASP A 1 226 ? -4.799 -28.267 5.333 1.00 70.62 226 ASP A N 1
ATOM 1782 C CA . ASP A 1 226 ? -3.963 -29.293 4.692 1.00 70.62 226 ASP A CA 1
ATOM 1783 C C . ASP A 1 226 ? -4.670 -29.865 3.456 1.00 70.62 226 ASP A C 1
ATOM 1785 O O . ASP A 1 226 ? -5.631 -30.631 3.552 1.00 70.62 226 ASP A O 1
ATOM 1789 N N . GLN A 1 227 ? -4.189 -29.476 2.277 1.00 68.12 227 GLN A N 1
ATOM 1790 C CA . GLN A 1 227 ? -4.629 -30.064 1.023 1.00 68.12 227 GLN A CA 1
ATOM 1791 C C . GLN A 1 227 ? -3.873 -31.376 0.831 1.00 68.12 227 GLN A C 1
ATOM 1793 O O . GLN A 1 227 ? -2.642 -31.395 0.874 1.00 68.12 227 GLN A O 1
ATOM 1798 N N . LEU A 1 228 ? -4.605 -32.472 0.612 1.00 57.59 228 LEU A N 1
ATOM 1799 C CA . LEU A 1 228 ? -4.005 -33.735 0.183 1.00 57.59 228 LEU A CA 1
ATOM 1800 C C . LEU A 1 228 ? -3.225 -33.481 -1.110 1.00 57.59 228 LEU A C 1
ATOM 1802 O O . LEU A 1 228 ? -3.740 -32.849 -2.036 1.00 57.59 228 LEU A O 1
ATOM 1806 N N . ASP A 1 229 ? -1.974 -33.935 -1.168 1.00 65.25 229 ASP A N 1
ATOM 1807 C CA . ASP A 1 229 ? -1.209 -33.822 -2.401 1.00 65.25 229 ASP A CA 1
ATOM 1808 C C . ASP A 1 229 ? -1.842 -34.685 -3.509 1.00 65.25 229 ASP A C 1
ATOM 1810 O O . ASP A 1 229 ? -2.533 -35.674 -3.257 1.00 65.25 229 ASP A O 1
ATOM 1814 N N . LEU A 1 230 ? -1.604 -34.306 -4.767 1.00 61.38 230 LEU A N 1
ATOM 1815 C CA . LEU A 1 230 ? -2.108 -35.038 -5.936 1.00 61.38 230 LEU A CA 1
ATOM 1816 C C . LEU A 1 230 ? -1.490 -36.445 -6.085 1.00 61.38 230 LEU A C 1
ATOM 1818 O O . LEU A 1 230 ? -1.890 -37.183 -6.979 1.00 61.38 230 LEU A O 1
ATOM 1822 N N . GLY A 1 231 ? -0.502 -36.807 -5.258 1.00 58.16 231 GLY A N 1
ATOM 1823 C CA . GLY A 1 231 ? 0.081 -38.150 -5.194 1.00 58.16 231 GLY A CA 1
ATOM 1824 C C . GLY A 1 231 ? -0.595 -39.063 -4.165 1.00 58.16 231 GLY A C 1
ATOM 1825 O O . GLY A 1 231 ? -0.312 -40.259 -4.143 1.00 58.16 231 GLY A O 1
ATOM 1826 N N . SER A 1 232 ? -1.481 -38.509 -3.337 1.00 60.62 232 SER A N 1
ATOM 1827 C CA . SER A 1 232 ? -2.182 -39.183 -2.242 1.00 60.62 232 SER A CA 1
ATOM 1828 C C . SER A 1 232 ? -3.676 -39.398 -2.530 1.00 60.62 232 SER A C 1
ATOM 1830 O O . SER A 1 232 ? -4.410 -39.788 -1.620 1.00 60.62 232 SER A O 1
ATOM 1832 N N . ALA A 1 233 ? -4.123 -39.135 -3.766 1.00 44.31 233 ALA A N 1
ATOM 1833 C CA . ALA A 1 233 ? -5.506 -39.271 -4.238 1.00 44.31 233 ALA A CA 1
ATOM 1834 C C . ALA A 1 233 ? -5.690 -40.451 -5.206 1.00 44.31 233 ALA A C 1
ATOM 1836 O O . ALA A 1 233 ? -4.781 -40.695 -6.032 1.00 44.31 233 ALA A O 1
#

pLDDT: mean 85.09, std 17.72, range [27.44, 98.19]